Protein AF-A0A8S3SW17-F1 (afdb_monomer_lite)

Secondary structure (DSSP, 8-state):
--EE-PPPSSS----EEEEEEEEE--TT-SSSBSS-EEEESS--BPP---SSPEEEEE-BPPPPTTS---SGGGGGTTPBPEEEEE-------EEEEEEEEEE--TT-SSS-SS-EEEESS--PPPP-SS-----EEEEE---TT---TT-SS--TTEE-EEEEEEETT---EEEEET-SSPPTT-EEEEEEEEEE--TTS--B--EEEETT---SSS-------EEEEEEEE-BTTB-TTTS-TT-BBEEEEEE-

Structure (mmCIF, N/CA/C/O backbone):
data_AF-A0A8S3SW17-F1
#
_entry.id   AF-A0A8S3SW17-F1
#
loop_
_atom_site.group_PDB
_atom_site.id
_atom_site.type_symbol
_atom_site.label_atom_id
_atom_site.label_alt_id
_atom_site.label_comp_id
_atom_site.label_asym_id
_atom_site.label_entity_id
_atom_site.label_seq_id
_atom_site.pdbx_PDB_ins_code
_atom_site.Cartn_x
_atom_site.Cartn_y
_atom_site.Cartn_z
_atom_site.occupancy
_atom_site.B_iso_or_equiv
_atom_site.auth_seq_id
_atom_site.auth_comp_id
_atom_site.auth_asym_id
_atom_site.auth_atom_id
_atom_site.pdbx_PDB_model_num
ATOM 1 N N . MET A 1 1 ? -24.997 8.665 12.002 1.00 34.50 1 MET A N 1
ATOM 2 C CA . MET A 1 1 ? -24.400 7.329 11.783 1.00 34.50 1 MET A CA 1
ATOM 3 C C . MET A 1 1 ? -25.453 6.473 11.087 1.00 34.50 1 MET A C 1
ATOM 5 O O . MET A 1 1 ? -26.457 6.156 11.711 1.00 34.50 1 MET A O 1
ATOM 9 N N . ILE A 1 2 ? -25.304 6.217 9.785 1.00 32.94 2 ILE A N 1
ATOM 10 C CA . ILE A 1 2 ? -26.266 5.424 8.999 1.00 32.94 2 ILE A CA 1
ATOM 11 C C . ILE A 1 2 ? -25.885 3.949 9.176 1.00 32.94 2 ILE A C 1
ATOM 13 O O . ILE A 1 2 ? -24.765 3.568 8.842 1.00 32.94 2 ILE A O 1
ATOM 17 N N . LYS A 1 3 ? -26.778 3.137 9.753 1.00 32.84 3 LYS A N 1
ATOM 18 C CA . LYS A 1 3 ? -26.594 1.683 9.864 1.00 32.84 3 LYS A CA 1
ATOM 19 C C . LYS A 1 3 ? -27.180 1.022 8.620 1.00 32.84 3 LYS A C 1
ATOM 21 O O . LYS A 1 3 ? -28.382 1.132 8.388 1.00 32.84 3 LYS A O 1
ATOM 26 N N . LEU A 1 4 ? -26.347 0.343 7.839 1.00 38.03 4 LEU A N 1
ATOM 27 C CA . LEU A 1 4 ? -26.803 -0.484 6.723 1.00 38.03 4 LEU A CA 1
ATOM 28 C C . LEU A 1 4 ? -27.023 -1.908 7.241 1.00 38.03 4 LEU A C 1
ATOM 30 O O . LEU A 1 4 ? -26.075 -2.580 7.637 1.00 38.03 4 LEU A O 1
ATOM 34 N N . ASN A 1 5 ? -28.276 -2.363 7.257 1.00 36.19 5 ASN A N 1
ATOM 35 C CA . ASN A 1 5 ? -28.606 -3.756 7.553 1.00 36.19 5 ASN A CA 1
ATOM 36 C C . ASN A 1 5 ? -28.554 -4.556 6.249 1.00 36.19 5 ASN A C 1
ATOM 38 O O . ASN A 1 5 ? -29.546 -4.624 5.524 1.00 36.19 5 ASN A O 1
ATOM 42 N N . VAL A 1 6 ? -27.404 -5.153 5.943 1.00 39.62 6 VAL A N 1
ATOM 43 C CA . VAL A 1 6 ? -27.277 -6.080 4.811 1.00 39.62 6 VAL A CA 1
ATOM 44 C C . VAL A 1 6 ? -27.565 -7.492 5.323 1.00 39.62 6 VAL A C 1
ATOM 46 O O . VAL A 1 6 ? -26.895 -7.974 6.234 1.00 39.62 6 VAL A O 1
ATOM 49 N N . SER A 1 7 ? -28.600 -8.134 4.776 1.00 34.62 7 SER A N 1
ATOM 50 C CA . SER A 1 7 ? -29.008 -9.498 5.146 1.00 34.62 7 SER A CA 1
ATOM 51 C C . SER A 1 7 ? -28.547 -10.460 4.054 1.00 34.62 7 SER A C 1
ATOM 53 O O . SER A 1 7 ? -28.961 -10.303 2.908 1.00 34.62 7 SER A O 1
ATOM 55 N N . PHE A 1 8 ? -27.712 -11.445 4.385 1.00 38.72 8 PHE A N 1
ATOM 56 C CA . PHE A 1 8 ? -27.400 -12.566 3.489 1.00 38.72 8 PHE A CA 1
ATOM 57 C C . PHE A 1 8 ? -28.284 -13.781 3.823 1.00 38.72 8 PHE A C 1
ATOM 59 O O . PHE A 1 8 ? -28.948 -13.802 4.856 1.00 38.72 8 PHE A O 1
ATOM 66 N N . TYR A 1 9 ? -28.297 -14.798 2.951 1.00 35.84 9 TYR A N 1
ATOM 67 C CA . TYR A 1 9 ? -29.143 -16.011 3.004 1.00 35.84 9 TYR A CA 1
ATOM 68 C C . TYR A 1 9 ? -28.967 -16.918 4.254 1.00 35.84 9 TYR A C 1
ATOM 70 O O . TYR A 1 9 ? -29.560 -17.993 4.348 1.00 35.84 9 TYR A O 1
ATOM 78 N N . HIS A 1 10 ? -28.209 -16.479 5.257 1.00 39.84 10 HIS A N 1
ATOM 79 C CA . HIS A 1 10 ? -28.194 -17.037 6.605 1.00 39.84 10 HIS A CA 1
ATOM 80 C C . HIS A 1 10 ? -28.429 -15.909 7.611 1.00 39.84 10 HIS A C 1
ATOM 82 O O . HIS A 1 10 ? -27.863 -14.832 7.465 1.00 39.84 10 HIS A O 1
ATOM 88 N N . HIS A 1 11 ? -29.276 -16.167 8.615 1.00 42.12 11 HIS A N 1
ATOM 89 C CA . HIS A 1 11 ? -29.797 -15.241 9.636 1.00 42.12 11 HIS A CA 1
ATOM 90 C C . HIS A 1 11 ? -28.740 -14.602 10.571 1.00 42.12 11 HIS A C 1
ATOM 92 O O . HIS A 1 11 ? -28.983 -14.410 11.762 1.00 42.12 11 HIS A O 1
ATOM 98 N N . GLU A 1 12 ? -27.565 -14.236 10.072 1.00 48.84 12 GLU A N 1
ATOM 99 C CA . GLU A 1 12 ? -26.559 -13.493 10.816 1.00 48.84 12 GLU A CA 1
ATOM 100 C C . GLU A 1 12 ? -26.610 -12.014 10.417 1.00 48.84 12 GLU A C 1
ATOM 102 O O . GLU A 1 12 ? -26.262 -11.633 9.301 1.00 48.84 12 GLU A O 1
ATOM 107 N N . LYS A 1 13 ? -27.063 -11.156 11.341 1.00 50.09 13 LYS A N 1
ATOM 108 C CA . LYS A 1 13 ? -26.991 -9.700 11.168 1.00 50.09 13 LYS A CA 1
ATOM 109 C C . LYS A 1 13 ? -25.528 -9.266 11.244 1.00 50.09 13 LYS A C 1
ATOM 111 O O . LYS A 1 13 ? -24.917 -9.341 12.310 1.00 50.09 13 LYS A O 1
ATOM 116 N N . LEU A 1 14 ? -24.983 -8.792 10.130 1.00 53.94 14 LEU A N 1
ATOM 117 C CA . LEU A 1 14 ? -23.716 -8.073 10.107 1.00 53.94 14 LEU A CA 1
ATOM 118 C C . LEU A 1 14 ? -23.971 -6.611 10.489 1.00 53.94 14 LEU A C 1
ATOM 120 O O . LEU A 1 14 ? -24.800 -5.939 9.877 1.00 53.94 14 LEU A O 1
ATOM 124 N N . GLU A 1 15 ? -23.265 -6.105 11.501 1.00 60.78 15 GLU A N 1
ATOM 125 C CA . GLU A 1 15 ? -23.221 -4.663 11.745 1.00 60.78 15 GLU A CA 1
ATOM 126 C C . GLU A 1 15 ? -22.242 -4.037 10.751 1.00 60.78 15 GLU A C 1
ATOM 128 O O . GLU A 1 15 ? -21.027 -4.193 10.883 1.00 60.78 15 GLU A O 1
ATOM 133 N N . CYS A 1 16 ? -22.782 -3.357 9.743 1.00 62.44 16 CYS A N 1
ATOM 134 C CA . CYS A 1 16 ? -22.005 -2.627 8.752 1.00 62.44 16 CYS A CA 1
ATOM 135 C C . CYS A 1 16 ? -22.051 -1.127 9.055 1.00 62.44 16 CYS A C 1
ATOM 137 O O . CYS A 1 16 ? -23.116 -0.553 9.312 1.00 62.44 16 CYS A O 1
ATOM 139 N N . ILE A 1 17 ? -20.885 -0.488 9.015 1.00 70.12 17 ILE A N 1
ATOM 140 C CA . ILE A 1 17 ? -20.735 0.951 9.234 1.00 70.12 17 ILE A CA 1
ATOM 141 C C . ILE A 1 17 ? -20.094 1.538 7.979 1.00 70.12 17 ILE A C 1
ATOM 143 O O . ILE A 1 17 ? -19.124 0.980 7.468 1.00 70.12 17 ILE A O 1
ATOM 147 N N . ILE A 1 18 ? -20.643 2.645 7.472 1.00 76.94 18 ILE A N 1
ATOM 148 C CA . ILE A 1 18 ? -19.973 3.462 6.453 1.00 76.94 18 ILE A CA 1
ATOM 149 C C . ILE A 1 18 ? -18.821 4.182 7.147 1.00 76.94 18 ILE A C 1
ATOM 151 O O . ILE A 1 18 ? -19.049 4.939 8.093 1.00 76.94 18 ILE A O 1
ATOM 155 N N . LEU A 1 19 ? -17.599 3.917 6.704 1.00 78.44 19 LEU A N 1
ATOM 156 C CA . LEU A 1 19 ? -16.383 4.383 7.375 1.00 78.44 19 LEU A CA 1
ATOM 157 C C . LEU A 1 19 ? -15.665 5.479 6.598 1.00 78.44 19 LEU A C 1
ATOM 159 O O . LEU A 1 19 ? -14.865 6.215 7.174 1.00 78.44 19 LEU A O 1
ATOM 163 N N . GLY A 1 20 ? -15.974 5.611 5.313 1.00 84.94 20 GLY A N 1
ATOM 164 C CA . GLY A 1 20 ? -15.186 6.444 4.432 1.00 84.94 20 GLY A CA 1
ATOM 165 C C . GLY A 1 20 ? -15.744 6.547 3.027 1.00 84.94 20 GLY A C 1
ATOM 166 O O . GLY A 1 20 ? -16.896 6.184 2.762 1.00 84.94 20 GLY A O 1
ATOM 167 N N . GLN A 1 21 ? -14.874 6.998 2.138 1.00 89.62 21 GLN A N 1
ATOM 168 C CA . GLN A 1 21 ? -15.096 7.069 0.705 1.00 89.62 21 GLN A CA 1
ATOM 169 C C . GLN A 1 21 ? -14.150 6.130 -0.039 1.00 89.62 21 GLN A C 1
ATOM 171 O O . GLN A 1 21 ? -13.076 5.780 0.445 1.00 89.62 21 GLN A O 1
ATOM 176 N N . VAL A 1 22 ? -14.541 5.719 -1.233 1.00 90.31 22 VAL A N 1
ATOM 177 C CA . VAL A 1 22 ? -13.697 4.943 -2.125 1.00 90.31 22 VAL A CA 1
ATOM 178 C C . VAL A 1 22 ? -12.611 5.850 -2.694 1.00 90.31 22 VAL A C 1
ATOM 180 O O . VAL A 1 22 ? -12.889 6.950 -3.166 1.00 90.31 22 VAL A O 1
ATOM 183 N N . GLY A 1 23 ? -11.374 5.374 -2.675 1.00 90.94 23 GLY A N 1
ATOM 184 C CA . GLY A 1 23 ? -10.248 6.003 -3.345 1.00 90.94 23 GLY A CA 1
ATOM 185 C C . GLY A 1 23 ? -9.436 5.013 -4.164 1.00 90.94 23 GLY A C 1
ATOM 186 O O . GLY A 1 23 ? -9.666 3.806 -4.117 1.00 90.94 23 GLY A O 1
ATOM 187 N N . GLY A 1 24 ? -8.482 5.525 -4.924 1.00 90.56 24 GLY A N 1
ATOM 188 C CA . GLY A 1 24 ? -7.621 4.722 -5.785 1.00 90.56 24 GLY A CA 1
ATOM 189 C C . GLY A 1 24 ? -6.599 5.582 -6.516 1.00 90.56 24 GLY A C 1
ATOM 190 O O . GLY A 1 24 ? -6.408 6.754 -6.187 1.00 90.56 24 GLY A O 1
ATOM 191 N N . SER A 1 25 ? -5.931 4.995 -7.503 1.00 90.06 25 SER A N 1
ATOM 192 C CA . SER A 1 25 ? -5.021 5.728 -8.386 1.00 90.06 25 SER A CA 1
ATOM 193 C C . SER A 1 25 ? -5.769 6.484 -9.486 1.00 90.06 25 SER A C 1
ATOM 195 O O . SER A 1 25 ? -6.898 6.141 -9.840 1.00 90.06 25 SER A O 1
ATOM 197 N N . ASP A 1 26 ? -5.131 7.524 -10.029 1.00 87.56 26 ASP A N 1
ATOM 198 C CA . ASP A 1 26 ? -5.685 8.301 -11.138 1.00 87.56 26 ASP A CA 1
ATOM 199 C C . ASP A 1 26 ? -5.890 7.426 -12.386 1.00 87.56 26 ASP A C 1
ATOM 201 O O . ASP A 1 26 ? -5.091 6.550 -12.724 1.00 87.56 26 ASP A O 1
ATOM 205 N N . TYR A 1 27 ? -6.987 7.663 -13.101 1.00 80.81 27 TYR A N 1
ATOM 206 C CA . TYR A 1 27 ? -7.365 6.818 -14.230 1.00 80.81 27 TYR A CA 1
ATOM 207 C C . TYR A 1 27 ? -6.430 6.972 -15.440 1.00 80.81 27 TYR A C 1
ATOM 209 O O . TYR A 1 27 ? -6.362 6.041 -16.247 1.00 80.81 27 TYR A O 1
ATOM 217 N N . ASN A 1 28 ? -5.694 8.085 -15.558 1.00 83.94 28 ASN A N 1
ATOM 218 C CA . ASN A 1 28 ? -4.738 8.339 -16.638 1.00 83.94 28 ASN A CA 1
ATOM 219 C C . ASN A 1 28 ? -3.320 7.837 -16.329 1.00 83.94 28 ASN A C 1
ATOM 221 O O . ASN A 1 28 ? -2.481 7.820 -17.233 1.00 83.94 28 ASN A O 1
ATOM 225 N N . THR A 1 29 ? -3.017 7.425 -15.092 1.00 82.44 29 THR A N 1
ATOM 226 C CA . THR A 1 29 ? -1.690 6.888 -14.761 1.00 82.44 29 THR A CA 1
ATOM 227 C C . THR A 1 29 ? -1.579 5.421 -15.156 1.00 82.44 29 THR A C 1
ATOM 229 O O . THR A 1 29 ? -2.511 4.630 -14.972 1.00 82.44 29 THR A O 1
ATOM 232 N N . ARG A 1 30 ? -0.416 5.045 -15.704 1.00 79.56 30 ARG A N 1
ATOM 233 C CA . ARG A 1 30 ? -0.113 3.653 -16.070 1.00 79.56 30 ARG A CA 1
ATOM 234 C C . ARG A 1 30 ? 0.157 2.780 -14.849 1.00 79.56 30 ARG A C 1
ATOM 236 O O . ARG A 1 30 ? -0.168 1.597 -14.899 1.00 79.56 30 ARG A O 1
ATOM 243 N N . GLY A 1 31 ? 0.710 3.369 -13.791 1.00 79.94 31 GLY A N 1
ATOM 244 C CA . GLY A 1 31 ? 1.036 2.695 -12.541 1.00 79.94 31 GLY A CA 1
ATOM 245 C C . GLY A 1 31 ? 0.197 3.186 -11.364 1.00 79.94 31 GLY A C 1
ATOM 246 O O . GLY A 1 31 ? -0.816 3.871 -11.558 1.00 79.94 31 GLY A O 1
ATOM 247 N N . GLY A 1 32 ? 0.614 2.830 -10.151 1.00 82.88 32 GLY A N 1
ATOM 248 C CA . GLY A 1 32 ? -0.202 2.919 -8.940 1.00 82.88 32 GLY A CA 1
ATOM 249 C C . GLY A 1 32 ? -1.006 1.642 -8.672 1.00 82.88 32 GLY A C 1
ATOM 250 O O . GLY A 1 32 ? -0.734 0.592 -9.255 1.00 82.88 32 GLY A O 1
ATOM 251 N N . GLY A 1 33 ? -1.989 1.730 -7.779 1.00 81.25 33 GLY A N 1
ATOM 252 C CA . GLY A 1 33 ? -2.770 0.578 -7.347 1.00 81.25 33 GLY A CA 1
ATOM 253 C C . GLY A 1 33 ? -3.965 0.275 -8.260 1.00 81.25 33 GLY A C 1
ATOM 254 O O . GLY A 1 33 ? -4.678 1.192 -8.671 1.00 81.25 33 GLY A O 1
ATOM 255 N N . VAL A 1 34 ? -4.226 -1.000 -8.566 1.00 82.12 34 VAL A N 1
ATOM 256 C CA . VAL A 1 34 ? -5.393 -1.448 -9.356 1.00 82.12 34 VAL A CA 1
ATOM 257 C C . VAL A 1 34 ? -6.681 -1.526 -8.542 1.00 82.12 34 VAL A C 1
ATOM 259 O O . VAL A 1 34 ? -7.764 -1.408 -9.113 1.00 82.12 34 VAL A O 1
ATOM 262 N N . ASN A 1 35 ? -6.578 -1.732 -7.228 1.00 83.19 35 ASN A N 1
ATOM 263 C CA . ASN A 1 35 ? -7.737 -1.950 -6.367 1.00 83.19 35 ASN A CA 1
ATOM 264 C C . ASN A 1 35 ? -8.278 -0.642 -5.803 1.00 83.19 35 ASN A C 1
ATOM 266 O O . ASN A 1 35 ? -7.531 0.257 -5.440 1.00 83.19 35 ASN A O 1
ATOM 270 N N . TYR A 1 36 ? -9.594 -0.567 -5.644 1.00 85.06 36 TYR A N 1
ATOM 271 C CA . TYR A 1 36 ? -10.214 0.507 -4.884 1.00 85.06 36 TYR A CA 1
ATOM 272 C C . TYR A 1 36 ? -10.007 0.305 -3.378 1.00 85.06 36 TYR A C 1
ATOM 274 O O . TYR A 1 36 ? -10.101 -0.805 -2.854 1.00 85.06 36 TYR A O 1
ATOM 282 N N . LEU A 1 37 ? -9.755 1.403 -2.678 1.00 89.38 37 LEU A N 1
ATOM 283 C CA . LEU A 1 37 ? -9.482 1.469 -1.249 1.00 89.38 37 LEU A CA 1
ATOM 284 C C . LEU A 1 37 ? -10.625 2.151 -0.507 1.00 89.38 37 LEU A C 1
ATOM 286 O O . LEU A 1 37 ? -11.215 3.096 -1.019 1.00 89.38 37 LEU A O 1
ATOM 290 N N . CYS A 1 38 ? -10.896 1.731 0.728 1.00 89.25 38 CYS A N 1
ATOM 291 C CA . CYS A 1 38 ? -11.819 2.445 1.608 1.00 89.25 38 CYS A CA 1
ATOM 292 C C . CYS A 1 38 ? -11.057 3.475 2.454 1.00 89.25 38 CYS A C 1
ATOM 294 O O . CYS A 1 38 ? -10.456 3.122 3.466 1.00 89.25 38 CYS A O 1
ATOM 296 N N . LEU A 1 39 ? -11.061 4.735 2.019 1.00 89.94 39 LEU A N 1
ATOM 297 C CA . LEU A 1 39 ? -10.385 5.861 2.657 1.00 89.94 39 LEU A CA 1
ATOM 298 C C . LEU A 1 39 ? -11.260 6.457 3.779 1.00 89.94 39 LEU A C 1
ATOM 300 O O . LEU A 1 39 ? -12.346 6.961 3.489 1.00 89.94 39 LEU A O 1
ATOM 304 N N . PRO A 1 40 ? -10.823 6.441 5.051 1.00 88.56 40 PRO A N 1
ATOM 305 C CA . PRO A 1 40 ? -11.614 6.839 6.213 1.00 88.56 40 PRO A CA 1
ATOM 306 C C . PRO A 1 40 ? -12.032 8.316 6.193 1.00 88.56 40 PRO A C 1
ATOM 308 O O . PRO A 1 40 ? -11.336 9.175 5.661 1.00 88.56 40 PRO A O 1
ATOM 311 N N . ASN A 1 41 ? -13.149 8.648 6.837 1.00 85.31 41 ASN A N 1
ATOM 312 C CA . ASN A 1 41 ? -13.585 10.046 7.005 1.00 85.31 41 ASN A CA 1
ATOM 313 C C . ASN A 1 41 ? -12.811 10.812 8.093 1.00 85.31 41 ASN A C 1
ATOM 315 O O . ASN A 1 41 ? -13.072 11.986 8.336 1.00 85.31 41 ASN A O 1
ATOM 319 N N . ASP A 1 42 ? -11.901 10.141 8.787 1.00 85.94 42 ASP A N 1
ATOM 320 C CA . ASP A 1 42 ? -11.103 10.664 9.891 1.00 85.94 42 ASP A CA 1
ATOM 321 C C . ASP A 1 42 ? -9.666 10.110 9.842 1.00 85.94 42 ASP A C 1
ATOM 323 O O . ASP A 1 42 ? -9.234 9.394 10.749 1.00 85.94 42 ASP A O 1
ATOM 327 N N . PRO A 1 43 ? -8.929 10.392 8.753 1.00 88.19 43 PRO A N 1
ATOM 328 C CA . PRO A 1 43 ? -7.577 9.912 8.566 1.00 88.19 43 PRO A CA 1
ATOM 329 C C . PRO A 1 43 ? -6.602 10.504 9.584 1.00 88.19 43 PRO A C 1
ATOM 331 O O . PRO A 1 43 ? -6.660 11.678 9.955 1.00 88.19 43 PRO A O 1
ATOM 334 N N . GLU A 1 44 ? -5.630 9.689 9.957 1.00 89.56 44 GLU A N 1
ATOM 335 C CA . GLU A 1 44 ? -4.380 10.112 10.560 1.00 89.56 44 GLU A CA 1
ATOM 336 C C . GLU A 1 44 ? -3.414 10.391 9.400 1.00 89.56 44 GLU A C 1
ATOM 338 O O . GLU A 1 44 ? -2.977 9.471 8.710 1.00 89.56 44 GLU A O 1
ATOM 343 N N . ASN A 1 45 ? -3.131 11.668 9.131 1.00 86.31 45 ASN A N 1
ATOM 344 C CA . ASN A 1 45 ? -2.257 12.064 8.026 1.00 86.31 45 ASN A CA 1
ATOM 345 C C . ASN A 1 45 ? -0.783 11.821 8.387 1.00 86.31 45 ASN A C 1
ATOM 347 O O . ASN A 1 45 ? -0.337 12.184 9.480 1.00 86.31 45 ASN A O 1
ATOM 351 N N . GLY A 1 46 ? -0.023 11.223 7.467 1.00 78.81 46 GLY A N 1
ATOM 352 C CA . GLY A 1 46 ? 1.427 11.117 7.584 1.00 78.81 46 GLY A CA 1
ATOM 353 C C . GLY A 1 46 ? 2.120 12.475 7.446 1.00 78.81 46 GLY A C 1
ATOM 354 O O . GLY A 1 46 ? 1.502 13.490 7.121 1.00 78.81 46 GLY A O 1
ATOM 355 N N . GLN A 1 47 ? 3.428 12.504 7.694 1.00 79.00 47 GLN A N 1
ATOM 356 C CA . GLN A 1 47 ? 4.224 13.697 7.408 1.00 79.00 47 GLN A CA 1
ATOM 357 C C . GLN A 1 47 ? 4.456 13.807 5.900 1.00 79.00 47 GLN A C 1
ATOM 359 O O . GLN A 1 47 ? 4.646 12.801 5.229 1.00 79.00 47 GLN A O 1
ATOM 364 N N . HIS A 1 48 ? 4.443 15.026 5.361 1.00 71.44 48 HIS A N 1
ATOM 365 C CA . HIS A 1 48 ? 4.882 15.255 3.988 1.00 71.44 48 HIS A CA 1
ATOM 366 C C . HIS A 1 48 ? 6.398 15.078 3.916 1.00 71.44 48 HIS A C 1
ATOM 368 O O . HIS A 1 48 ? 7.148 15.865 4.498 1.00 71.44 48 HIS A O 1
ATOM 374 N N . GLN A 1 49 ? 6.848 14.073 3.181 1.00 65.88 49 GLN A N 1
ATOM 375 C CA . GLN A 1 49 ? 8.242 13.963 2.756 1.00 65.88 49 GLN A CA 1
ATOM 376 C C . GLN A 1 49 ? 8.324 14.361 1.265 1.00 65.88 49 GLN A C 1
ATOM 378 O O . GLN A 1 49 ? 7.283 14.558 0.657 1.00 65.88 49 GLN A O 1
ATOM 383 N N . SER A 1 50 ? 9.492 14.582 0.656 1.00 56.56 50 SER A N 1
ATOM 384 C CA . SER A 1 50 ? 9.585 15.088 -0.735 1.00 56.56 50 SER A CA 1
ATOM 385 C C . SER A 1 50 ? 10.309 14.091 -1.639 1.00 56.56 50 SER A C 1
ATOM 387 O O . SER A 1 50 ? 11.518 14.202 -1.821 1.00 56.56 50 SER A O 1
ATOM 389 N N . TYR A 1 51 ? 9.577 13.126 -2.207 1.00 64.75 51 TYR A N 1
ATOM 390 C CA . TYR A 1 51 ? 10.112 12.075 -3.102 1.00 64.75 51 TYR A CA 1
ATOM 391 C C . TYR A 1 51 ? 9.160 11.714 -4.257 1.00 64.75 51 TYR A C 1
ATOM 393 O O . TYR A 1 51 ? 8.088 12.321 -4.375 1.00 64.75 51 TYR A O 1
ATOM 401 N N . ASN A 1 52 ? 9.559 10.725 -5.076 1.00 61.78 52 ASN A N 1
ATOM 402 C CA . ASN A 1 52 ? 8.797 10.109 -6.177 1.00 61.78 52 ASN A CA 1
ATOM 403 C C . ASN A 1 52 ? 7.566 9.326 -5.659 1.00 61.78 52 ASN A C 1
ATOM 405 O O . ASN A 1 52 ? 7.511 8.099 -5.671 1.00 61.78 52 ASN A O 1
ATOM 409 N N . ASN A 1 53 ? 6.612 10.096 -5.134 1.00 69.00 53 ASN A N 1
ATOM 410 C CA . ASN A 1 53 ? 5.312 9.741 -4.572 1.00 69.00 53 ASN A CA 1
ATOM 411 C C . ASN A 1 53 ? 4.308 9.178 -5.591 1.00 69.00 53 ASN A C 1
ATOM 413 O O . ASN A 1 53 ? 3.987 9.872 -6.555 1.00 69.00 53 ASN A O 1
ATOM 417 N N . ILE A 1 54 ? 3.687 8.025 -5.324 1.00 83.88 54 ILE A N 1
ATOM 418 C CA . ILE A 1 54 ? 2.396 7.687 -5.942 1.00 83.88 54 ILE A CA 1
ATOM 419 C C . ILE A 1 54 ? 1.303 8.481 -5.237 1.00 83.88 54 ILE A C 1
ATOM 421 O O . ILE A 1 54 ? 1.342 8.642 -4.021 1.00 83.88 54 ILE A O 1
ATOM 425 N N . GLN A 1 55 ? 0.306 8.951 -5.980 1.00 87.44 55 GLN A N 1
ATOM 426 C CA . GLN A 1 55 ? -0.825 9.678 -5.416 1.00 87.44 55 GLN A CA 1
ATOM 427 C C . GLN A 1 55 ? -2.087 8.809 -5.324 1.00 87.44 55 GLN A C 1
ATOM 429 O O . GLN A 1 55 ? -2.391 8.029 -6.230 1.00 87.44 55 GLN A O 1
ATOM 434 N N . VAL A 1 56 ? -2.826 8.966 -4.225 1.00 89.19 56 VAL A N 1
ATOM 435 C CA . VAL A 1 56 ? -4.178 8.439 -4.023 1.00 89.19 56 VAL A CA 1
ATOM 436 C C . VAL A 1 56 ? -5.201 9.565 -4.119 1.00 89.19 56 VAL A C 1
ATOM 438 O O . VAL A 1 56 ? -5.025 10.649 -3.554 1.00 89.19 56 VAL A O 1
ATOM 441 N N . TYR A 1 57 ? -6.289 9.255 -4.815 1.00 90.88 57 TYR A N 1
ATOM 442 C CA . TYR A 1 57 ? -7.375 10.148 -5.188 1.00 90.88 57 TYR A CA 1
ATOM 443 C C . TYR A 1 57 ? -8.703 9.598 -4.667 1.00 90.88 57 TYR A C 1
ATOM 445 O O . TYR A 1 57 ? -8.868 8.384 -4.537 1.00 90.88 57 TYR A O 1
ATOM 453 N N . GLY A 1 58 ? -9.665 10.478 -4.394 1.00 87.69 58 GLY A N 1
ATOM 454 C CA . GLY A 1 58 ? -11.047 10.075 -4.135 1.00 87.69 58 GLY A CA 1
ATOM 455 C C . GLY A 1 58 ? -11.742 9.640 -5.425 1.00 87.69 58 GLY A C 1
ATOM 456 O O . GLY A 1 58 ? -11.335 10.029 -6.525 1.00 87.69 58 GLY A O 1
ATOM 457 N N . SER A 1 59 ? -12.775 8.814 -5.287 1.00 88.88 59 SER A N 1
ATOM 458 C CA . SER A 1 59 ? -13.621 8.352 -6.388 1.00 88.88 59 SER A CA 1
ATOM 459 C C . SER A 1 59 ? -14.986 9.024 -6.340 1.00 88.88 59 SER A C 1
ATOM 461 O O . SER A 1 59 ? -15.621 9.107 -5.288 1.00 88.88 59 SER A O 1
ATOM 463 N N . GLU A 1 60 ? -15.462 9.434 -7.509 1.00 86.69 60 GLU A N 1
ATOM 464 C CA . GLU A 1 60 ? -16.767 10.059 -7.691 1.00 86.69 60 GLU A CA 1
ATOM 465 C C . GLU A 1 60 ? -17.632 9.259 -8.669 1.00 86.69 60 GLU A C 1
ATOM 467 O O . GLU A 1 60 ? -17.130 8.583 -9.574 1.00 86.69 60 GLU A O 1
ATOM 472 N N . TYR A 1 61 ? -18.951 9.341 -8.514 1.00 80.25 61 TYR A N 1
ATOM 473 C CA . TYR A 1 61 ? -19.867 8.797 -9.512 1.00 80.25 61 TYR A CA 1
ATOM 474 C C . TYR A 1 61 ? -19.823 9.645 -10.786 1.00 80.25 61 TYR A C 1
ATOM 476 O O . TYR A 1 61 ? -20.235 10.806 -10.791 1.00 80.25 61 TYR A O 1
ATOM 484 N N . ARG A 1 62 ? -19.395 9.041 -11.897 1.00 74.88 62 ARG A N 1
ATOM 485 C CA . ARG A 1 62 ? -19.391 9.687 -13.213 1.00 74.88 62 ARG A CA 1
ATOM 486 C C . ARG A 1 62 ? -20.560 9.190 -14.057 1.00 74.88 62 ARG A C 1
ATOM 488 O O . ARG A 1 62 ? -20.650 8.003 -14.360 1.00 74.88 62 ARG A O 1
ATOM 495 N N . LEU A 1 63 ? -21.439 10.102 -14.468 1.00 71.38 63 LEU A N 1
ATOM 496 C CA . LEU A 1 63 ? -22.519 9.811 -15.413 1.00 71.38 63 LEU A CA 1
ATOM 497 C C . LEU A 1 63 ? -22.111 10.241 -16.825 1.00 71.38 63 LEU A C 1
ATOM 499 O O . LEU A 1 63 ? -21.424 11.247 -17.010 1.00 71.38 63 LEU A O 1
ATOM 503 N N . SER A 1 64 ? -22.522 9.463 -17.828 1.00 69.06 64 SER A N 1
ATOM 504 C CA . SER A 1 64 ? -22.300 9.820 -19.230 1.00 69.06 64 SER A CA 1
ATOM 505 C C . SER A 1 64 ? -23.100 11.070 -19.590 1.00 69.06 64 SER A C 1
ATOM 507 O O . SER A 1 64 ? -24.304 11.125 -19.347 1.00 69.06 64 SER A O 1
ATOM 509 N N . SER A 1 65 ? -22.459 12.038 -20.250 1.00 63.41 65 SER A N 1
ATOM 510 C CA . SER A 1 65 ? -23.126 13.228 -20.797 1.00 63.41 65 SER A CA 1
ATOM 511 C C . SER A 1 65 ? -24.158 12.896 -21.884 1.00 63.41 65 SER A C 1
ATOM 513 O O . SER A 1 65 ? -24.985 13.739 -22.226 1.00 63.41 65 SER A O 1
ATOM 515 N N . SER A 1 66 ? -24.124 11.674 -22.427 1.00 63.97 66 SER A N 1
ATOM 516 C CA . SER A 1 66 ? -25.033 11.186 -23.472 1.00 63.97 66 SER A CA 1
ATOM 517 C C . SER A 1 66 ? -26.371 10.670 -22.933 1.00 63.97 66 SER A C 1
ATOM 519 O O . SER A 1 66 ? -27.292 10.445 -23.715 1.00 63.97 66 SER A O 1
ATOM 521 N N . VAL A 1 67 ? -26.496 10.466 -21.618 1.00 63.28 67 VAL A N 1
ATOM 522 C CA . VAL A 1 67 ? -27.717 9.971 -20.970 1.00 63.28 67 VAL A CA 1
ATOM 523 C C . VAL A 1 67 ? -28.182 11.040 -19.995 1.00 63.28 67 VAL A C 1
ATOM 525 O O . VAL A 1 67 ? -27.488 11.309 -19.024 1.00 63.28 67 VAL A O 1
ATOM 528 N N . LYS A 1 68 ? -29.354 11.647 -20.229 1.00 60.59 68 LYS A N 1
ATOM 529 C CA . LYS A 1 68 ? -30.005 12.484 -19.211 1.00 60.59 68 LYS A CA 1
ATOM 530 C C . LYS A 1 68 ? -30.501 11.555 -18.097 1.00 60.59 68 LYS A C 1
ATOM 532 O O . LYS A 1 68 ? -31.461 10.822 -18.341 1.00 60.59 68 LYS A O 1
ATOM 537 N N . PRO A 1 69 ? -29.859 11.514 -16.919 1.00 59.09 69 PRO A N 1
ATOM 538 C CA . PRO A 1 69 ? -30.314 10.656 -15.834 1.00 59.09 69 PRO A CA 1
ATOM 539 C C . PRO A 1 69 ? -31.646 11.219 -15.321 1.00 59.09 69 PRO A C 1
ATOM 541 O O . PRO A 1 69 ? -31.742 12.418 -15.100 1.00 59.09 69 PRO A O 1
ATOM 544 N N . SER A 1 70 ? -32.681 10.393 -15.152 1.00 63.31 70 SER A N 1
ATOM 545 C CA . SER A 1 70 ? -34.006 10.852 -14.701 1.00 63.31 70 SER A CA 1
ATOM 546 C C . SER A 1 70 ? -34.384 10.268 -13.338 1.00 63.31 70 SER A C 1
ATOM 548 O O . SER A 1 70 ? -34.784 9.113 -13.265 1.00 63.31 70 SER A O 1
ATOM 550 N N . GLY A 1 71 ? -34.326 11.039 -12.255 1.00 65.88 71 GLY A N 1
ATOM 551 C CA . GLY A 1 71 ? -34.681 10.563 -10.909 1.00 65.88 71 GLY A CA 1
ATOM 552 C C . GLY A 1 71 ? -33.500 10.622 -9.944 1.00 65.88 71 GLY A C 1
ATOM 553 O O . GLY A 1 71 ? -32.646 11.492 -10.069 1.00 65.88 71 GLY A O 1
ATOM 554 N N . TRP A 1 72 ? -33.431 9.715 -8.961 1.00 58.06 72 TRP A N 1
ATOM 555 C CA . TRP A 1 72 ? -32.450 9.827 -7.867 1.00 58.06 72 TRP A CA 1
ATOM 556 C C . TRP A 1 72 ? -30.977 9.783 -8.322 1.00 58.06 72 TRP A C 1
ATOM 558 O O . TRP A 1 72 ? -30.106 10.292 -7.623 1.00 58.06 72 TRP A O 1
ATOM 568 N N . TYR A 1 73 ? -30.699 9.230 -9.505 1.00 59.53 73 TYR A N 1
ATOM 569 C CA . TYR A 1 73 ? -29.357 9.151 -10.094 1.00 59.53 73 TYR A CA 1
ATOM 570 C C . TYR A 1 73 ? -28.800 10.520 -10.508 1.00 59.53 73 TYR A C 1
ATOM 572 O O . TYR A 1 73 ? -27.587 10.699 -10.486 1.00 59.53 73 TYR A O 1
ATOM 580 N N . GLU A 1 74 ? -29.656 11.494 -10.839 1.00 59.97 74 GLU A N 1
ATOM 581 C CA . GLU A 1 74 ? -29.229 12.860 -11.185 1.00 59.97 74 GLU A CA 1
ATOM 582 C C . GLU A 1 74 ? -28.520 13.544 -10.005 1.00 59.97 74 GLU A C 1
ATOM 584 O O . GLU A 1 74 ? -27.541 14.260 -10.195 1.00 59.97 74 GLU A O 1
ATOM 589 N N . TYR A 1 75 ? -28.939 13.232 -8.773 1.00 62.09 75 TYR A N 1
ATOM 590 C CA . TYR A 1 75 ? -28.335 13.767 -7.552 1.00 62.09 75 TYR A CA 1
ATOM 591 C C . TYR A 1 75 ? -27.015 13.097 -7.171 1.00 62.09 75 TYR A C 1
ATOM 593 O O . TYR A 1 75 ? -26.305 13.638 -6.334 1.00 62.09 75 TYR A O 1
ATOM 601 N N . MET A 1 76 ? -26.687 11.936 -7.750 1.00 65.12 76 MET A N 1
ATOM 602 C CA . MET A 1 76 ? -25.475 11.188 -7.403 1.00 65.12 76 MET A CA 1
ATOM 603 C C . MET A 1 76 ? -24.257 11.572 -8.236 1.00 65.12 76 MET A C 1
ATOM 605 O O . MET A 1 76 ? -23.143 11.245 -7.842 1.00 65.12 76 MET A O 1
ATOM 609 N N . ALA A 1 77 ? -24.437 12.267 -9.361 1.00 74.38 77 ALA A N 1
ATOM 610 C CA . ALA A 1 77 ? -23.326 12.712 -10.196 1.00 74.38 77 ALA A CA 1
ATOM 611 C C . ALA A 1 77 ? -22.328 13.559 -9.392 1.00 74.38 77 ALA A C 1
ATOM 613 O O . ALA A 1 77 ? -22.717 14.504 -8.706 1.00 74.38 77 ALA A O 1
ATOM 614 N N . ASN A 1 78 ? -21.039 13.237 -9.510 1.00 73.50 78 ASN A N 1
ATOM 615 C CA . ASN A 1 78 ? -19.935 13.890 -8.799 1.00 73.50 78 ASN A CA 1
ATOM 616 C C . ASN A 1 78 ? -20.008 13.767 -7.262 1.00 73.50 78 ASN A C 1
ATOM 618 O O . ASN A 1 78 ? -19.303 14.479 -6.549 1.00 73.50 78 ASN A O 1
ATOM 622 N N . MET A 1 79 ? -20.860 12.883 -6.725 1.00 80.31 79 MET A N 1
ATOM 623 C CA . MET A 1 79 ? -20.817 12.537 -5.304 1.00 80.31 79 MET A CA 1
ATOM 624 C C . MET A 1 79 ? -19.698 11.531 -5.027 1.00 80.31 79 MET A C 1
ATOM 626 O O . MET A 1 79 ? -19.423 10.651 -5.845 1.00 80.31 79 MET A O 1
ATOM 630 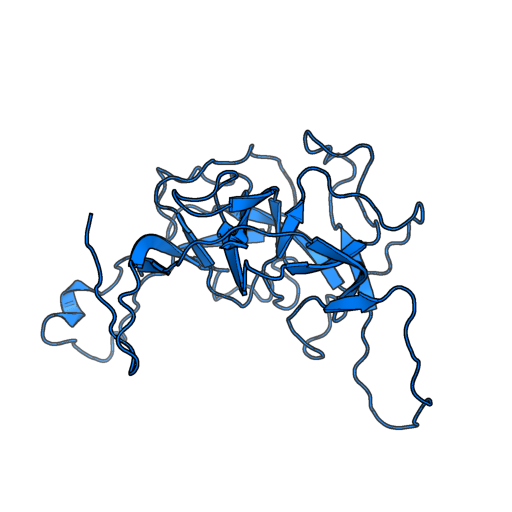N N . GLU A 1 80 ? -19.109 11.630 -3.836 1.00 82.31 80 GLU A N 1
ATOM 631 C CA . GLU A 1 80 ? -18.164 10.648 -3.301 1.00 82.31 80 GLU A CA 1
ATOM 632 C C . GLU A 1 80 ? -18.831 9.268 -3.191 1.00 82.31 80 GLU A C 1
ATOM 634 O O . GLU A 1 80 ? -19.967 9.137 -2.720 1.00 82.31 80 GLU A O 1
ATOM 639 N N . VAL A 1 81 ? -18.118 8.221 -3.601 1.00 86.50 81 VAL A N 1
ATOM 640 C CA . VAL A 1 81 ? -18.598 6.839 -3.478 1.00 86.50 81 VAL A CA 1
ATOM 641 C C . VAL A 1 81 ? -18.327 6.352 -2.046 1.00 86.50 81 VAL A C 1
ATOM 643 O O . VAL A 1 81 ? -17.162 6.259 -1.673 1.00 86.50 81 VAL A O 1
ATOM 646 N N . PRO A 1 82 ? -19.330 6.028 -1.207 1.00 84.25 82 PRO A N 1
ATOM 647 C CA . PRO A 1 82 ? -19.088 5.589 0.166 1.00 84.25 82 PRO A CA 1
ATOM 648 C C . PRO A 1 82 ? -18.576 4.143 0.229 1.00 84.25 82 PRO A C 1
ATOM 650 O O . PRO A 1 82 ? -18.940 3.302 -0.591 1.00 84.25 82 PRO A O 1
ATOM 653 N N . CYS A 1 83 ? -17.800 3.824 1.264 1.00 84.56 83 CYS A N 1
ATOM 654 C CA . CYS A 1 83 ? -17.343 2.464 1.556 1.00 84.56 83 CYS A CA 1
ATOM 655 C C . CYS A 1 83 ? -17.685 2.040 2.994 1.00 84.56 83 CYS A C 1
ATOM 657 O O . CYS A 1 83 ? -17.737 2.858 3.920 1.00 84.56 83 CYS A O 1
ATOM 659 N N . SER A 1 84 ? -17.937 0.742 3.192 1.00 78.75 84 SER A N 1
ATOM 660 C CA . SER A 1 84 ? -18.356 0.172 4.478 1.00 78.75 84 SER A CA 1
ATOM 661 C C . SER A 1 84 ? -17.594 -1.095 4.836 1.00 78.75 84 SER A C 1
ATOM 663 O O . SER A 1 84 ? -17.242 -1.876 3.957 1.00 78.75 84 SER A O 1
ATOM 665 N N . VAL A 1 85 ? -17.435 -1.341 6.135 1.00 70.62 85 VAL A N 1
ATOM 666 C CA . VAL A 1 85 ? -16.852 -2.576 6.677 1.00 70.62 85 VAL A CA 1
ATOM 667 C C . VAL A 1 85 ? -17.843 -3.213 7.644 1.00 70.62 85 VAL A C 1
ATOM 669 O O . VAL A 1 85 ? -18.527 -2.515 8.398 1.00 70.62 85 VAL A O 1
ATOM 672 N N . CYS A 1 86 ? -17.888 -4.543 7.641 1.00 68.56 86 CYS A N 1
ATOM 673 C CA . CYS A 1 86 ? -18.754 -5.355 8.491 1.00 68.56 86 CYS A CA 1
ATOM 674 C C . CYS A 1 86 ? -17.906 -6.349 9.298 1.00 68.56 86 CYS A C 1
ATOM 676 O O . CYS A 1 86 ? -16.909 -6.847 8.775 1.00 68.56 86 CYS A O 1
ATOM 678 N N . SER A 1 87 ? -18.242 -6.644 10.565 1.00 56.28 87 SER A N 1
ATOM 679 C CA . SER A 1 87 ? -17.379 -7.534 11.366 1.00 56.28 87 SER A CA 1
ATOM 680 C C . SER A 1 87 ? -18.055 -8.251 12.556 1.00 56.28 87 SER A C 1
ATOM 682 O O . SER A 1 87 ? -18.958 -7.706 13.189 1.00 56.28 87 SER A O 1
ATOM 684 N N . LYS A 1 88 ? -17.562 -9.440 12.962 1.00 51.16 88 LYS A N 1
ATOM 685 C CA . LYS A 1 88 ? -18.025 -10.280 14.108 1.00 51.16 88 LYS A CA 1
ATOM 686 C C . LYS A 1 88 ? -16.852 -10.759 14.994 1.00 51.16 88 LYS A C 1
ATOM 688 O O . LYS A 1 88 ? -15.784 -10.966 14.457 1.00 51.16 88 LYS A O 1
ATOM 693 N N . THR A 1 89 ? -17.010 -10.870 16.323 1.00 51.03 89 THR A N 1
ATOM 694 C CA . THR A 1 89 ? -15.887 -10.919 17.307 1.00 51.03 89 THR A CA 1
ATOM 695 C C . THR A 1 89 ? -15.553 -12.322 17.838 1.00 51.03 89 THR A C 1
ATOM 697 O O . THR A 1 89 ? -16.483 -12.987 18.294 1.00 51.03 89 THR A O 1
ATOM 700 N N . ARG A 1 90 ? -14.261 -12.711 17.927 1.00 50.75 90 ARG A N 1
ATOM 701 C CA . ARG A 1 90 ? -13.672 -13.697 18.886 1.00 50.75 90 ARG A CA 1
ATOM 702 C C . ARG A 1 90 ? -12.119 -13.583 18.944 1.00 50.75 90 ARG A C 1
ATOM 704 O O . ARG A 1 90 ? -11.514 -12.917 18.119 1.00 50.75 90 ARG A O 1
ATOM 711 N N . ARG A 1 91 ? -11.453 -14.148 19.971 1.00 55.06 91 ARG A N 1
ATOM 712 C CA . ARG A 1 91 ? -9.979 -14.063 20.209 1.00 55.06 91 ARG A CA 1
ATOM 713 C C . ARG A 1 91 ? -9.277 -15.419 19.986 1.00 55.06 91 ARG A C 1
ATOM 715 O O . ARG A 1 91 ? -9.863 -16.429 20.364 1.00 55.06 91 ARG A O 1
ATOM 722 N N . SER A 1 92 ? -8.025 -15.445 19.487 1.00 48.88 92 SER A N 1
ATOM 723 C CA . SER A 1 92 ? -7.117 -16.624 19.526 1.00 48.88 92 SER A CA 1
ATOM 724 C C . SER A 1 92 ? -5.645 -16.339 19.162 1.00 48.88 92 SER A C 1
ATOM 726 O O . SER A 1 92 ? -5.261 -15.183 19.021 1.00 48.88 92 SER A O 1
ATOM 728 N N . THR A 1 93 ? -4.871 -17.425 19.037 1.00 49.91 93 THR A N 1
ATOM 729 C CA . THR A 1 93 ? -3.432 -17.630 18.769 1.00 49.91 93 THR A CA 1
ATOM 730 C C . THR A 1 93 ? -3.040 -17.708 17.284 1.00 49.91 93 THR A C 1
ATOM 732 O O . THR A 1 93 ? -3.842 -18.202 16.485 1.00 49.91 93 THR A O 1
ATOM 735 N N . VAL A 1 94 ? -1.785 -17.318 16.990 1.00 62.97 94 VAL A N 1
ATOM 736 C CA . VAL A 1 94 ? -1.175 -17.117 15.654 1.00 62.97 94 VAL A CA 1
ATOM 737 C C . VAL A 1 94 ? -0.194 -18.247 15.294 1.00 62.97 94 VAL A C 1
ATOM 739 O O . VAL A 1 94 ? 0.635 -18.624 16.121 1.00 62.97 94 VAL A O 1
ATOM 742 N N . LEU A 1 95 ? -0.253 -18.745 14.055 1.00 70.81 95 LEU A N 1
ATOM 743 C CA . LEU A 1 95 ? 0.832 -19.465 13.366 1.00 70.81 95 LEU A CA 1
ATOM 744 C C . LEU A 1 95 ? 1.409 -18.539 12.282 1.00 70.81 95 LEU A C 1
ATOM 746 O O . LEU A 1 95 ? 0.634 -17.871 11.604 1.00 70.81 95 LEU A O 1
ATOM 750 N N . MET A 1 96 ? 2.732 -18.515 12.104 1.00 77.94 96 MET A N 1
ATOM 751 C CA . MET A 1 96 ? 3.429 -17.660 11.134 1.00 77.94 96 MET A CA 1
ATOM 752 C C . MET A 1 96 ? 4.344 -18.511 10.247 1.00 77.94 96 MET A C 1
ATOM 754 O O . MET A 1 96 ? 5.121 -19.312 10.764 1.00 77.94 96 MET A O 1
ATOM 758 N N . ILE A 1 97 ? 4.251 -18.322 8.930 1.00 83.12 97 ILE A N 1
ATOM 759 C CA . ILE A 1 97 ? 5.150 -18.905 7.929 1.00 83.12 97 ILE A CA 1
ATOM 760 C C . ILE A 1 97 ? 5.896 -17.745 7.256 1.00 83.12 97 ILE A C 1
ATOM 762 O O . ILE A 1 97 ? 5.245 -16.956 6.566 1.00 83.12 97 ILE A O 1
ATOM 766 N N . PRO A 1 98 ? 7.213 -17.591 7.472 1.00 83.69 98 PRO A N 1
ATOM 767 C CA . PRO A 1 98 ? 7.992 -16.518 6.866 1.00 83.69 98 PRO A CA 1
ATOM 768 C C . PRO A 1 98 ? 8.263 -16.782 5.381 1.00 83.69 98 PRO A C 1
ATOM 770 O O . PRO A 1 98 ? 8.312 -17.929 4.928 1.00 83.69 98 PRO A O 1
ATOM 773 N N . GLY A 1 99 ? 8.481 -15.706 4.639 1.00 87.88 99 GLY A N 1
ATOM 774 C CA . GLY A 1 99 ? 8.711 -15.745 3.207 1.00 87.88 99 GLY A CA 1
ATOM 775 C C . GLY A 1 99 ? 9.346 -14.469 2.669 1.00 87.88 99 GLY A C 1
ATOM 776 O O . GLY A 1 99 ? 9.636 -13.525 3.410 1.00 87.88 99 GLY A O 1
ATOM 777 N N . GLN A 1 100 ? 9.494 -14.441 1.353 1.00 90.81 100 GLN A N 1
ATOM 778 C CA . GLN A 1 100 ? 9.914 -13.278 0.582 1.00 90.81 100 GLN A CA 1
ATOM 779 C C . GLN A 1 100 ? 8.779 -12.793 -0.304 1.00 90.81 100 GLN A C 1
ATOM 781 O O . GLN A 1 100 ? 8.008 -13.596 -0.844 1.00 90.81 100 GLN A O 1
ATOM 786 N N . VAL A 1 101 ? 8.670 -11.482 -0.479 1.00 92.88 101 VAL A N 1
ATOM 787 C CA . VAL A 1 101 ? 7.694 -10.946 -1.415 1.00 92.88 101 VAL A CA 1
ATOM 788 C C . VAL A 1 101 ? 8.204 -11.127 -2.838 1.00 92.88 101 VAL A C 1
ATOM 790 O O . VAL A 1 101 ? 9.306 -10.701 -3.186 1.00 92.88 101 VAL A O 1
ATOM 793 N N . GLY A 1 102 ? 7.360 -11.730 -3.669 1.00 92.75 102 GLY A N 1
ATOM 794 C CA . GLY A 1 102 ? 7.560 -11.831 -5.103 1.00 92.75 102 GLY A CA 1
ATOM 795 C C . GLY A 1 102 ? 6.437 -11.175 -5.895 1.00 92.75 102 GLY A C 1
ATOM 796 O O . GLY A 1 102 ? 5.341 -10.920 -5.392 1.00 92.75 102 GLY A O 1
ATOM 797 N N . GLY A 1 103 ? 6.693 -10.919 -7.168 1.00 93.00 103 GLY A N 1
ATOM 798 C CA . GLY A 1 103 ? 5.705 -10.363 -8.080 1.00 93.00 103 GLY A CA 1
ATOM 799 C C . GLY A 1 103 ? 6.221 -10.298 -9.506 1.00 93.00 103 GLY A C 1
ATOM 800 O O . GLY A 1 103 ? 7.197 -10.947 -9.868 1.00 93.00 103 GLY A O 1
ATOM 801 N N . THR A 1 104 ? 5.551 -9.517 -10.342 1.00 91.50 104 THR A N 1
ATOM 802 C CA . THR A 1 104 ? 6.008 -9.296 -11.718 1.00 91.50 104 THR A CA 1
ATOM 803 C C . THR A 1 104 ? 6.976 -8.108 -11.753 1.00 91.50 104 THR A C 1
ATOM 805 O O . THR A 1 104 ? 6.741 -7.121 -11.055 1.00 91.50 104 THR A O 1
ATOM 808 N N . GLN A 1 105 ? 7.997 -8.168 -12.616 1.00 90.69 105 GLN A N 1
ATOM 809 C CA . GLN A 1 105 ? 8.909 -7.057 -12.905 1.00 90.69 105 GLN A CA 1
ATOM 810 C C . GLN A 1 105 ? 8.163 -5.735 -13.175 1.00 90.69 105 GLN A C 1
ATOM 812 O O . GLN A 1 105 ? 7.144 -5.720 -13.877 1.00 90.69 105 GLN A O 1
ATOM 817 N N . TYR A 1 106 ? 8.670 -4.617 -12.653 1.00 88.25 106 TYR A N 1
ATOM 818 C CA . TYR A 1 106 ? 8.018 -3.298 -12.689 1.00 88.25 106 TYR A CA 1
ATOM 819 C C . TYR A 1 106 ? 7.589 -2.834 -14.097 1.00 88.25 106 TYR A C 1
ATOM 821 O O . TYR A 1 106 ? 6.551 -2.194 -14.276 1.00 88.25 106 TYR A O 1
ATOM 829 N N . ASN A 1 107 ? 8.358 -3.188 -15.131 1.00 89.75 107 ASN A N 1
ATOM 830 C CA . ASN A 1 107 ? 8.131 -2.778 -16.518 1.00 89.75 107 ASN A CA 1
ATOM 831 C C . ASN A 1 107 ? 7.394 -3.834 -17.367 1.00 89.75 107 ASN A C 1
ATOM 833 O O . ASN A 1 107 ? 7.260 -3.662 -18.583 1.00 89.75 107 ASN A O 1
ATOM 837 N N . TYR A 1 108 ? 6.889 -4.911 -16.761 1.00 88.75 108 TYR A N 1
ATOM 838 C CA . TYR A 1 108 ? 6.135 -5.951 -17.464 1.00 88.75 108 TYR A CA 1
ATOM 839 C C . TYR A 1 108 ? 4.628 -5.714 -17.368 1.00 88.75 108 TYR A C 1
ATOM 841 O O . TYR A 1 108 ? 4.067 -5.479 -16.299 1.00 88.75 108 TYR A O 1
ATOM 849 N N . ARG A 1 109 ? 3.959 -5.841 -18.520 1.00 86.62 109 ARG A N 1
ATOM 850 C CA . ARG A 1 109 ? 2.510 -5.620 -18.689 1.00 86.62 109 ARG A CA 1
ATOM 851 C C . ARG A 1 109 ? 1.628 -6.767 -18.181 1.00 86.62 109 ARG A C 1
ATOM 853 O O . ARG A 1 109 ? 0.434 -6.554 -18.004 1.00 86.62 109 ARG A O 1
ATOM 860 N N . GLY A 1 110 ? 2.186 -7.973 -18.045 1.00 83.12 110 GLY A N 1
ATOM 861 C CA . GLY A 1 110 ? 1.470 -9.218 -17.725 1.00 83.12 110 GLY A CA 1
ATOM 862 C C . GLY A 1 110 ? 1.889 -9.832 -16.381 1.00 83.12 110 GLY A C 1
ATOM 863 O O . GLY A 1 110 ? 2.300 -9.109 -15.482 1.00 83.12 110 GLY A O 1
ATOM 864 N N . GLY A 1 111 ? 1.784 -11.160 -16.240 1.00 81.19 111 GLY A N 1
ATOM 865 C CA . GLY A 1 111 ? 2.285 -11.927 -15.082 1.00 81.19 111 GLY A CA 1
ATOM 866 C C . GLY A 1 111 ? 1.332 -12.008 -13.884 1.00 81.19 111 GLY A C 1
ATOM 867 O O . GLY A 1 111 ? 0.961 -13.105 -13.474 1.00 81.19 111 GLY A O 1
ATOM 868 N N . GLY A 1 112 ? 0.884 -10.865 -13.366 1.00 86.81 112 GLY A N 1
ATOM 869 C CA . GLY A 1 112 ? -0.017 -10.767 -12.210 1.00 86.81 112 GLY A CA 1
ATOM 870 C C . GLY A 1 112 ? 0.120 -9.418 -11.503 1.00 86.81 112 GLY A C 1
ATOM 871 O O . GLY A 1 112 ? 1.205 -8.843 -11.471 1.00 86.81 112 GLY A O 1
ATOM 872 N N . VAL A 1 113 ? -0.975 -8.876 -10.968 1.00 88.62 113 VAL A N 1
ATOM 873 C CA . VAL A 1 113 ? -0.996 -7.537 -10.333 1.00 88.62 113 VAL A CA 1
ATOM 874 C C . VAL A 1 113 ? -0.699 -7.577 -8.834 1.00 88.62 113 VAL A C 1
ATOM 876 O O . VAL A 1 113 ? -0.257 -6.583 -8.263 1.00 88.62 113 VAL A O 1
ATOM 879 N N . ASN A 1 114 ? -0.924 -8.730 -8.216 1.00 90.88 114 ASN A N 1
ATOM 880 C CA . ASN A 1 114 ? -0.783 -8.966 -6.791 1.00 90.88 114 ASN A CA 1
ATOM 881 C C . ASN A 1 114 ? 0.672 -9.238 -6.393 1.00 90.88 114 ASN A C 1
ATOM 883 O O . ASN A 1 114 ? 1.428 -9.875 -7.128 1.00 90.88 114 ASN A O 1
ATOM 887 N N . TYR A 1 115 ? 1.022 -8.819 -5.180 1.00 92.50 115 TYR A N 1
ATOM 888 C CA . TYR A 1 115 ? 2.231 -9.274 -4.503 1.00 92.50 115 TYR A CA 1
ATOM 889 C C . TYR A 1 115 ? 1.987 -10.665 -3.905 1.00 92.50 115 TYR A C 1
ATOM 891 O O . TYR A 1 115 ? 0.914 -10.950 -3.365 1.00 92.50 115 TYR A O 1
ATOM 899 N N . LEU A 1 116 ? 2.970 -11.548 -4.024 1.00 93.62 116 LEU A N 1
ATOM 900 C CA . LEU A 1 116 ? 2.940 -12.916 -3.519 1.00 93.62 116 LEU A CA 1
ATOM 901 C C . LEU A 1 116 ? 3.855 -13.024 -2.308 1.00 93.62 116 LEU A C 1
ATOM 903 O O . LEU A 1 116 ? 4.963 -12.506 -2.347 1.00 93.62 116 LEU A O 1
ATOM 907 N N . CYS A 1 117 ? 3.429 -13.747 -1.274 1.00 92.56 117 CYS A N 1
ATOM 908 C CA . CYS A 1 117 ? 4.345 -14.174 -0.224 1.00 92.56 117 CYS A CA 1
ATOM 909 C C . CYS A 1 117 ? 4.854 -15.581 -0.543 1.00 92.56 117 CYS A C 1
ATOM 911 O O . CYS A 1 117 ? 4.112 -16.555 -0.400 1.00 92.56 117 CYS A O 1
ATOM 913 N N . LEU A 1 118 ? 6.085 -15.672 -1.040 1.00 92.19 118 LEU A N 1
ATOM 914 C CA . LEU A 1 118 ? 6.729 -16.925 -1.418 1.00 92.19 118 LEU A CA 1
ATOM 915 C C . LEU A 1 118 ? 7.424 -17.523 -0.187 1.00 92.19 118 LEU A C 1
ATOM 917 O O . LEU A 1 118 ? 8.174 -16.801 0.470 1.00 92.19 118 LEU A O 1
ATOM 921 N N . PRO A 1 119 ? 7.207 -18.806 0.149 1.00 89.62 119 PRO A N 1
ATOM 922 C CA . PRO A 1 119 ? 7.851 -19.424 1.305 1.00 89.62 119 PRO A CA 1
ATOM 923 C C . PRO A 1 119 ? 9.376 -19.457 1.138 1.00 89.62 119 PRO A C 1
ATOM 925 O O . PRO A 1 119 ? 9.889 -19.556 0.021 1.00 89.62 119 PRO A O 1
ATOM 928 N N . ASN A 1 120 ? 10.102 -19.407 2.255 1.00 86.12 120 ASN A N 1
ATOM 929 C CA . ASN A 1 120 ? 11.568 -19.496 2.250 1.00 86.12 120 ASN A CA 1
ATOM 930 C C . ASN A 1 120 ? 12.092 -20.905 1.904 1.00 86.12 120 ASN A C 1
ATOM 932 O O . ASN A 1 120 ? 13.268 -21.063 1.584 1.00 86.12 120 ASN A O 1
ATOM 936 N N . ASP A 1 121 ? 11.227 -21.916 1.948 1.00 88.94 121 ASP A N 1
ATOM 937 C CA . ASP A 1 121 ? 11.478 -23.320 1.630 1.00 88.94 121 ASP A CA 1
ATOM 938 C C . ASP A 1 121 ? 10.608 -23.805 0.447 1.00 88.94 121 ASP A C 1
ATOM 940 O O . ASP A 1 121 ? 9.741 -24.662 0.613 1.00 88.94 121 ASP A O 1
ATOM 944 N N . PRO A 1 122 ? 10.798 -23.264 -0.773 1.00 91.62 122 PRO A N 1
ATOM 945 C CA . PRO A 1 122 ? 9.946 -23.601 -1.907 1.00 91.62 122 PRO A CA 1
ATOM 946 C C . PRO A 1 122 ? 10.171 -25.036 -2.402 1.00 91.62 122 PRO A C 1
ATOM 948 O O . PRO A 1 122 ? 11.303 -25.491 -2.587 1.00 91.62 122 PRO A O 1
ATOM 951 N N . GLU A 1 123 ? 9.078 -25.721 -2.734 1.00 94.06 123 GLU A N 1
ATOM 952 C CA . GLU A 1 123 ? 9.116 -26.931 -3.554 1.00 94.06 123 GLU A CA 1
ATOM 953 C C . GLU A 1 123 ? 9.168 -26.541 -5.039 1.00 94.06 123 GLU A C 1
ATOM 955 O O . GLU A 1 123 ? 8.229 -25.955 -5.580 1.00 94.06 123 GLU A O 1
ATOM 960 N N . ASN A 1 124 ? 10.276 -26.853 -5.716 1.00 89.06 124 ASN A N 1
ATOM 961 C CA . ASN A 1 124 ? 10.483 -26.459 -7.109 1.00 89.06 124 ASN A CA 1
ATOM 962 C C . ASN A 1 124 ? 9.910 -27.485 -8.097 1.00 89.06 124 ASN A C 1
ATOM 964 O O . ASN A 1 124 ? 10.194 -28.682 -8.015 1.00 89.06 124 ASN A O 1
ATOM 968 N N . GLY A 1 125 ? 9.157 -26.996 -9.086 1.00 86.00 125 GLY A N 1
ATOM 969 C CA . GLY A 1 125 ? 8.758 -27.782 -10.253 1.00 86.00 125 GLY A CA 1
ATOM 970 C C . GLY A 1 125 ? 9.923 -28.044 -11.217 1.00 86.00 125 GLY A C 1
ATOM 971 O O . GLY A 1 125 ? 10.995 -27.449 -11.115 1.00 86.00 125 GLY A O 1
ATOM 972 N N . GLN A 1 126 ? 9.712 -28.932 -12.192 1.00 87.12 126 GLN A N 1
ATOM 973 C CA . GLN A 1 126 ? 10.691 -29.160 -13.258 1.00 87.12 126 GLN A CA 1
ATOM 974 C C . GLN A 1 126 ? 10.650 -28.030 -14.289 1.00 87.12 126 GLN A C 1
ATOM 976 O O . GLN A 1 126 ? 9.574 -27.583 -14.684 1.00 87.12 126 GLN A O 1
ATOM 981 N N . HIS A 1 127 ? 11.822 -27.610 -14.766 1.00 83.81 127 HIS A N 1
ATOM 982 C CA . HIS A 1 127 ? 11.925 -26.669 -15.876 1.00 83.81 127 HIS A CA 1
ATOM 983 C C . HIS A 1 127 ? 11.296 -27.263 -17.144 1.00 83.81 127 HIS A C 1
ATOM 985 O O . HIS A 1 127 ? 11.653 -28.366 -17.564 1.00 83.81 127 HIS A O 1
ATOM 991 N N . GLN A 1 128 ? 10.397 -26.508 -17.774 1.00 82.75 128 GLN A N 1
ATOM 992 C CA . GLN A 1 128 ? 9.740 -26.880 -19.024 1.00 82.75 128 GLN A CA 1
ATOM 993 C C . GLN A 1 128 ? 10.061 -25.861 -20.124 1.00 82.75 128 GLN A C 1
ATOM 995 O O . GLN A 1 128 ? 10.102 -24.660 -19.871 1.00 82.75 128 GLN A O 1
ATOM 1000 N N . SER A 1 129 ? 10.270 -26.337 -21.354 1.00 79.62 129 SER A N 1
ATOM 1001 C CA . SER A 1 129 ? 10.670 -25.510 -22.506 1.00 79.62 129 SER A CA 1
ATOM 1002 C C . SER A 1 129 ? 9.461 -24.962 -23.281 1.00 79.62 129 SER A C 1
ATOM 1004 O O . SER A 1 129 ? 9.259 -25.305 -24.447 1.00 79.62 129 SER A O 1
ATOM 1006 N N 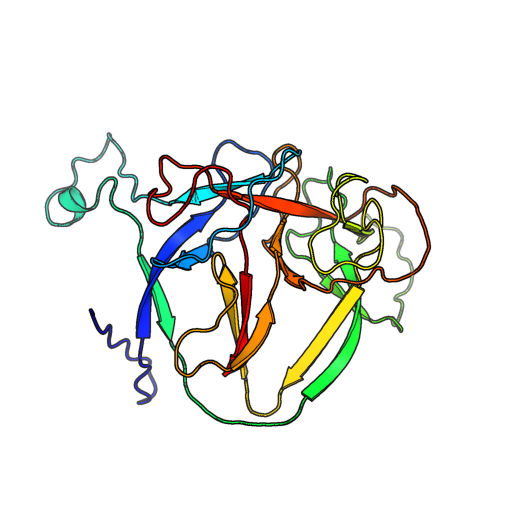. TYR A 1 130 ? 8.651 -24.127 -22.636 1.00 82.06 130 TYR A N 1
ATOM 1007 C CA . TYR A 1 130 ? 7.587 -23.338 -23.269 1.00 82.06 130 TYR A CA 1
ATOM 1008 C C . TYR A 1 130 ? 7.544 -21.922 -22.681 1.00 82.06 130 TYR A C 1
ATOM 1010 O O . TYR A 1 130 ? 8.175 -21.658 -21.657 1.00 82.06 130 TYR A O 1
ATOM 1018 N N . ASP A 1 131 ? 6.817 -21.014 -23.337 1.00 77.00 131 ASP A N 1
ATOM 1019 C CA . ASP A 1 131 ? 6.690 -19.622 -22.895 1.00 77.00 131 ASP A CA 1
ATOM 1020 C C . ASP A 1 131 ? 6.051 -19.549 -21.501 1.00 77.00 131 ASP A C 1
ATOM 1022 O O . ASP A 1 131 ? 4.922 -19.997 -21.292 1.00 77.00 131 ASP A O 1
ATOM 1026 N N . ASN A 1 132 ? 6.782 -18.968 -20.550 1.00 76.19 132 ASN A N 1
ATOM 1027 C CA . ASN A 1 132 ? 6.386 -18.859 -19.151 1.00 76.19 132 ASN A CA 1
ATOM 1028 C C . ASN A 1 132 ? 6.383 -17.401 -18.699 1.00 76.19 132 ASN A C 1
ATOM 1030 O O . ASN A 1 132 ? 7.242 -16.613 -19.089 1.00 76.19 132 ASN A O 1
ATOM 1034 N N . ASN A 1 133 ? 5.451 -17.064 -17.808 1.00 83.44 133 ASN A N 1
ATOM 1035 C CA . ASN A 1 133 ? 5.581 -15.857 -17.000 1.00 83.44 133 ASN A CA 1
ATOM 1036 C C . ASN A 1 133 ? 6.609 -16.093 -15.889 1.00 83.44 133 ASN A C 1
ATOM 1038 O O . ASN A 1 133 ? 6.779 -17.215 -15.412 1.00 83.44 133 ASN A O 1
ATOM 1042 N N . GLN A 1 134 ? 7.267 -15.019 -15.464 1.00 86.94 134 GLN A N 1
ATOM 1043 C CA . GLN A 1 134 ? 8.298 -15.054 -14.435 1.00 86.94 134 GLN A CA 1
ATOM 1044 C C . GLN A 1 134 ? 7.811 -14.336 -13.177 1.00 86.94 134 GLN A C 1
ATOM 1046 O O . GLN A 1 134 ? 7.117 -13.320 -13.258 1.00 86.94 134 GLN A O 1
ATOM 1051 N N . VAL A 1 135 ? 8.190 -14.878 -12.022 1.00 90.88 135 VAL A N 1
ATOM 1052 C CA . VAL A 1 135 ? 8.040 -14.224 -10.721 1.00 90.88 135 VAL A CA 1
ATOM 1053 C C . VAL A 1 135 ? 9.423 -13.752 -10.294 1.00 90.88 135 VAL A C 1
ATOM 1055 O O . VAL A 1 135 ? 10.377 -14.526 -10.307 1.00 90.88 135 VAL A O 1
ATOM 1058 N N . TYR A 1 136 ? 9.517 -12.479 -9.946 1.00 92.44 136 TYR A N 1
ATOM 1059 C CA . TYR A 1 136 ? 10.718 -11.797 -9.486 1.00 92.44 136 TYR A CA 1
ATOM 1060 C C . TYR A 1 136 ? 10.611 -11.557 -7.984 1.00 92.44 136 TYR A C 1
ATOM 1062 O O . TYR A 1 136 ? 9.498 -11.488 -7.456 1.00 92.44 136 TYR A O 1
ATOM 1070 N N . GLY A 1 137 ? 11.755 -11.393 -7.317 1.00 91.69 137 GLY A N 1
ATOM 1071 C CA . GLY A 1 137 ? 11.805 -10.822 -5.971 1.00 91.69 137 GLY A CA 1
ATOM 1072 C C . GLY A 1 137 ? 11.287 -9.384 -5.962 1.00 91.69 137 GLY A C 1
ATOM 1073 O O . GLY A 1 137 ? 10.878 -8.845 -6.999 1.00 91.69 137 GLY A O 1
ATOM 1074 N N . SER A 1 138 ? 11.274 -8.759 -4.792 1.00 91.31 138 SER A N 1
ATOM 1075 C CA . SER A 1 138 ? 10.757 -7.403 -4.676 1.00 91.31 138 SER A CA 1
ATOM 1076 C C . SER A 1 138 ? 11.577 -6.502 -3.786 1.00 91.31 138 SER A C 1
ATOM 1078 O O . SER A 1 138 ? 12.238 -6.975 -2.867 1.00 91.31 138 SER A O 1
ATOM 1080 N N . GLU A 1 139 ? 11.493 -5.205 -4.061 1.00 90.56 139 GLU A N 1
ATOM 1081 C CA . GLU A 1 139 ? 12.352 -4.192 -3.466 1.00 90.56 139 GLU A CA 1
ATOM 1082 C C . GLU A 1 139 ? 11.558 -2.995 -2.950 1.00 90.56 139 GLU A C 1
ATOM 1084 O O . GLU A 1 139 ? 10.597 -2.509 -3.563 1.00 90.56 139 GLU A O 1
ATOM 1089 N N . TYR A 1 140 ? 12.016 -2.477 -1.819 1.00 87.81 140 TYR A N 1
ATOM 1090 C CA . TYR A 1 140 ? 11.637 -1.163 -1.332 1.00 87.81 140 TYR A CA 1
ATOM 1091 C C . TYR A 1 140 ? 12.303 -0.083 -2.193 1.00 87.81 140 TYR A C 1
ATOM 1093 O O . TYR A 1 140 ? 13.517 0.113 -2.156 1.00 87.81 140 TYR A O 1
ATOM 1101 N N . GLN A 1 141 ? 11.497 0.675 -2.929 1.00 86.56 141 GLN A N 1
ATOM 1102 C CA . GLN A 1 141 ? 11.980 1.741 -3.800 1.00 86.56 141 GLN A CA 1
ATOM 1103 C C . GLN A 1 141 ? 11.849 3.096 -3.115 1.00 86.56 141 GLN A C 1
ATOM 1105 O O . GLN A 1 141 ? 10.906 3.868 -3.317 1.00 86.56 141 GLN A O 1
ATOM 1110 N N . LEU A 1 142 ? 12.806 3.351 -2.230 1.00 78.56 142 LEU A N 1
ATOM 1111 C CA . LEU A 1 142 ? 12.783 4.456 -1.281 1.00 78.56 142 LEU A CA 1
ATOM 1112 C C . LEU A 1 142 ? 14.029 5.307 -1.468 1.00 78.56 142 LEU A C 1
ATOM 1114 O O . LEU A 1 142 ? 15.088 4.803 -1.830 1.00 78.56 142 LEU A O 1
ATOM 1118 N N . SER A 1 143 ? 13.939 6.613 -1.214 1.00 66.38 143 SER A N 1
ATOM 1119 C CA . SER A 1 143 ? 15.155 7.422 -1.246 1.00 66.38 143 SER A CA 1
ATOM 1120 C C . SER A 1 143 ? 16.079 7.001 -0.101 1.00 66.38 143 SER A C 1
ATOM 1122 O O . SER A 1 143 ? 15.629 6.723 1.009 1.00 66.38 143 SER A O 1
ATOM 1124 N N . SER A 1 144 ? 17.392 7.055 -0.322 1.00 56.22 144 SER A N 1
ATOM 1125 C CA . SER A 1 144 ? 18.406 6.817 0.721 1.00 56.22 144 SER A CA 1
ATOM 1126 C C . SER A 1 144 ? 18.296 7.765 1.931 1.00 56.22 144 SER A C 1
ATOM 1128 O O . SER A 1 144 ? 18.894 7.532 2.981 1.00 56.22 144 SER A O 1
ATOM 1130 N N . SER A 1 145 ? 17.518 8.845 1.800 1.00 51.81 145 SER A N 1
ATOM 1131 C CA . SER A 1 145 ? 17.188 9.802 2.860 1.00 51.81 145 SER A CA 1
ATOM 1132 C C . SER A 1 145 ? 15.910 9.466 3.638 1.00 51.81 145 SER A C 1
ATOM 1134 O O . SER A 1 145 ? 15.635 10.118 4.648 1.00 51.81 145 SER A O 1
ATOM 1136 N N . MET A 1 146 ? 15.132 8.474 3.200 1.00 57.41 146 MET A N 1
ATOM 1137 C CA . MET A 1 146 ? 13.893 8.054 3.845 1.00 57.41 146 MET A CA 1
ATOM 1138 C C . MET A 1 146 ? 14.204 7.179 5.062 1.00 57.41 146 MET A C 1
ATOM 1140 O O . MET A 1 146 ? 14.190 5.952 5.019 1.00 57.41 146 MET A O 1
ATOM 1144 N N . LYS A 1 147 ? 14.480 7.846 6.181 1.00 54.84 147 LYS A N 1
ATOM 1145 C CA . LYS A 1 147 ? 14.443 7.252 7.519 1.00 54.84 147 LYS A CA 1
ATOM 1146 C C . LYS A 1 147 ? 13.074 7.546 8.111 1.00 54.84 147 LYS A C 1
ATOM 1148 O O . LYS A 1 147 ? 12.932 8.478 8.906 1.00 54.84 147 LYS A O 1
ATOM 1153 N N . SER A 1 148 ? 12.047 6.812 7.678 1.00 54.91 148 SER A N 1
ATOM 1154 C CA . SER A 1 148 ? 10.779 6.848 8.412 1.00 54.91 148 SER A CA 1
ATOM 1155 C C . SER A 1 148 ? 11.067 6.537 9.878 1.00 54.91 148 SER A C 1
ATOM 1157 O O . SER A 1 148 ? 11.930 5.713 10.183 1.00 54.91 148 SER A O 1
ATOM 1159 N N . SER A 1 149 ? 10.405 7.257 10.784 1.00 51.72 149 SER A N 1
ATOM 1160 C CA . SER A 1 149 ? 10.589 7.141 12.232 1.00 51.72 149 SER A CA 1
ATOM 1161 C C . SER A 1 149 ? 10.139 5.756 12.710 1.00 51.72 149 SER A C 1
ATOM 1163 O O . SER A 1 149 ? 9.011 5.574 13.152 1.00 51.72 149 SER A O 1
ATOM 1165 N N . GLY A 1 150 ? 11.015 4.767 12.554 1.00 53.34 150 GLY A N 1
ATOM 1166 C CA . GLY A 1 150 ? 10.725 3.354 12.796 1.00 53.34 150 GLY A CA 1
ATOM 1167 C C . GLY A 1 150 ? 11.720 2.394 12.144 1.00 53.34 150 GLY A C 1
ATOM 1168 O O . GLY A 1 150 ? 11.952 1.321 12.686 1.00 53.34 150 GLY A O 1
ATOM 1169 N N . TRP A 1 151 ? 12.369 2.773 11.038 1.00 64.19 151 TRP A N 1
ATOM 1170 C CA . TRP A 1 151 ? 13.307 1.877 10.354 1.00 64.19 151 TRP A CA 1
ATOM 1171 C C . TRP A 1 151 ? 14.740 2.050 10.841 1.00 64.19 151 TRP A C 1
ATOM 1173 O O . TRP A 1 151 ? 15.239 3.169 10.988 1.00 64.19 151 TRP A O 1
ATOM 1183 N N . SER A 1 152 ? 15.390 0.918 11.100 1.00 56.72 152 SER A N 1
ATOM 1184 C CA . SER A 1 152 ? 16.746 0.839 11.645 1.00 56.72 152 SER A CA 1
ATOM 1185 C C . SER A 1 152 ? 17.810 1.309 10.650 1.00 56.72 152 SER A C 1
ATOM 1187 O O . SER A 1 152 ? 18.825 1.872 11.063 1.00 56.72 152 SER A O 1
ATOM 1189 N N . GLU A 1 153 ? 17.575 1.120 9.349 1.00 65.44 153 GLU A N 1
ATOM 1190 C CA . GLU A 1 153 ? 18.552 1.344 8.281 1.00 65.44 153 GLU A CA 1
ATOM 1191 C C . GLU A 1 153 ? 17.896 1.899 7.001 1.00 65.44 153 GLU A C 1
ATOM 1193 O O . GLU A 1 153 ? 16.680 2.080 6.925 1.00 65.44 153 GLU A O 1
ATOM 1198 N N . SER A 1 154 ? 18.713 2.229 5.993 1.00 75.50 154 SER A N 1
ATOM 1199 C CA . SER A 1 154 ? 18.197 2.600 4.670 1.00 75.50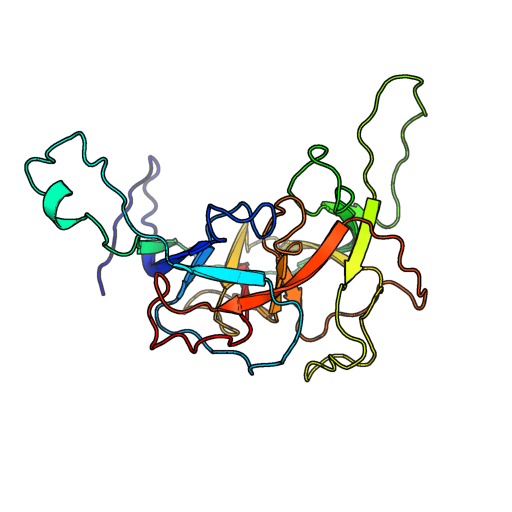 154 SER A CA 1
ATOM 1200 C C . SER A 1 154 ? 17.553 1.382 4.024 1.00 75.50 154 SER A C 1
ATOM 1202 O O . SER A 1 154 ? 18.235 0.401 3.742 1.00 75.50 154 SER A O 1
ATOM 1204 N N . MET A 1 155 ? 16.261 1.489 3.742 1.00 78.25 155 MET A N 1
ATOM 1205 C CA . MET A 1 155 ? 15.490 0.438 3.086 1.00 78.25 155 MET A CA 1
ATOM 1206 C C . MET A 1 155 ? 15.564 0.513 1.554 1.00 78.25 155 MET A C 1
ATOM 1208 O O . MET A 1 155 ? 14.998 -0.335 0.892 1.00 78.25 155 MET A O 1
ATOM 1212 N N . ALA A 1 156 ? 16.254 1.501 0.979 1.00 82.81 156 ALA A N 1
ATOM 1213 C CA . ALA A 1 156 ? 16.426 1.613 -0.471 1.00 82.81 156 ALA A CA 1
ATOM 1214 C C . ALA A 1 156 ? 17.048 0.341 -1.081 1.00 82.81 156 ALA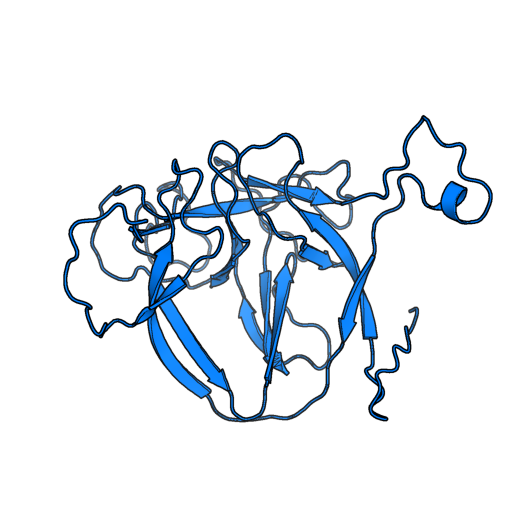 A C 1
ATOM 1216 O O . ALA A 1 156 ? 18.083 -0.118 -0.591 1.00 82.81 156 ALA A O 1
ATOM 1217 N N . ASP A 1 157 ? 16.418 -0.187 -2.133 1.00 83.44 157 ASP A N 1
ATOM 1218 C CA . ASP A 1 157 ? 16.848 -1.365 -2.903 1.00 83.44 157 ASP A CA 1
ATOM 1219 C C . ASP A 1 157 ? 17.005 -2.631 -2.041 1.00 83.44 157 ASP A C 1
ATOM 1221 O O . ASP A 1 157 ? 17.794 -3.531 -2.333 1.00 83.44 157 ASP A O 1
ATOM 1225 N N . LYS A 1 158 ? 16.278 -2.683 -0.918 1.00 85.12 158 LYS A N 1
ATOM 1226 C CA . LYS A 1 158 ? 16.257 -3.837 -0.023 1.00 85.12 158 LYS A CA 1
ATOM 1227 C C . LYS A 1 158 ? 15.120 -4.778 -0.367 1.00 85.12 158 LYS A C 1
ATOM 1229 O O . LYS A 1 158 ? 13.996 -4.333 -0.600 1.00 85.12 158 LYS A O 1
ATOM 1234 N N . GLU A 1 159 ? 15.410 -6.073 -0.288 1.00 87.88 159 GLU A N 1
ATOM 1235 C CA . GLU A 1 159 ? 14.426 -7.137 -0.458 1.00 87.88 159 GLU A CA 1
ATOM 1236 C C . GLU A 1 159 ? 13.312 -7.050 0.600 1.00 87.88 159 GLU A C 1
ATOM 1238 O O . GLU A 1 159 ? 13.576 -6.842 1.791 1.00 87.88 159 GLU A O 1
ATOM 1243 N N . VAL A 1 160 ? 12.060 -7.228 0.169 1.00 88.88 160 VAL A N 1
ATOM 1244 C CA . VAL A 1 160 ? 10.867 -7.113 1.024 1.00 88.88 160 VAL A CA 1
ATOM 1245 C C . VAL A 1 160 ? 10.492 -8.487 1.609 1.00 88.88 160 VAL A C 1
ATOM 1247 O O . VAL A 1 160 ? 10.070 -9.374 0.859 1.00 88.88 160 VAL A O 1
ATOM 1250 N N . PRO A 1 161 ? 10.589 -8.705 2.936 1.00 89.25 161 PRO A N 1
ATOM 1251 C CA . PRO A 1 161 ? 10.122 -9.935 3.565 1.00 89.25 161 PRO A CA 1
ATOM 1252 C C . PRO A 1 161 ? 8.597 -9.944 3.715 1.00 89.25 161 PRO A C 1
ATOM 1254 O O . PRO A 1 161 ? 7.929 -8.908 3.723 1.00 89.25 161 PRO A O 1
ATOM 1257 N N . CYS A 1 162 ? 8.029 -11.130 3.898 1.00 89.56 162 CYS A N 1
ATOM 1258 C CA . CYS A 1 162 ? 6.621 -11.299 4.235 1.00 89.56 162 CYS A CA 1
ATOM 1259 C C . CYS A 1 162 ? 6.403 -12.472 5.183 1.00 89.56 162 CYS A C 1
ATOM 1261 O O . CYS A 1 162 ? 7.291 -13.285 5.435 1.00 89.56 162 CYS A O 1
ATOM 1263 N N . ALA A 1 163 ? 5.178 -12.582 5.684 1.00 85.31 163 ALA A N 1
ATOM 1264 C CA . ALA A 1 163 ? 4.732 -13.767 6.385 1.00 85.31 163 ALA A CA 1
ATOM 1265 C C . ALA A 1 163 ? 3.276 -14.079 6.045 1.00 85.31 163 ALA A C 1
ATOM 1267 O O . ALA A 1 163 ? 2.428 -13.187 5.976 1.00 85.31 163 ALA A O 1
ATOM 1268 N N . VAL A 1 164 ? 2.975 -15.365 5.888 1.00 85.00 164 VAL A N 1
ATOM 1269 C CA . VAL A 1 164 ? 1.602 -15.865 5.889 1.00 85.00 164 VAL A CA 1
ATOM 1270 C C . VAL A 1 164 ? 1.243 -16.228 7.322 1.00 85.00 164 VAL A C 1
ATOM 1272 O O . VAL A 1 164 ? 1.836 -17.124 7.926 1.00 85.00 164 VAL A O 1
ATOM 1275 N N . CYS A 1 165 ? 0.255 -15.528 7.871 1.00 81.81 165 CYS A N 1
ATOM 1276 C CA . CYS A 1 165 ? -0.204 -15.734 9.238 1.00 81.81 165 CYS A CA 1
ATOM 1277 C C . CYS A 1 165 ? -1.557 -16.449 9.240 1.00 81.81 165 CYS A C 1
ATOM 1279 O O . CYS A 1 165 ? -2.508 -16.007 8.596 1.00 81.81 165 CYS A O 1
ATOM 1281 N N . TYR A 1 166 ? -1.668 -17.531 10.006 1.00 79.94 166 TYR A N 1
ATOM 1282 C CA . TYR A 1 166 ? -2.940 -18.190 10.274 1.00 79.94 166 TYR A CA 1
ATOM 1283 C C . TYR A 1 166 ? -3.432 -17.849 11.673 1.00 79.94 166 TYR A C 1
ATOM 1285 O O . TYR A 1 166 ? -2.719 -18.014 12.665 1.00 79.94 166 TYR A O 1
ATOM 1293 N N . GLN A 1 167 ? -4.695 -17.434 11.741 1.00 76.31 167 GLN A N 1
ATOM 1294 C CA . GLN A 1 167 ? -5.329 -17.000 12.970 1.00 76.31 167 GLN A CA 1
ATOM 1295 C C . GLN A 1 167 ? -6.644 -17.751 13.196 1.00 76.31 167 GLN A C 1
ATOM 1297 O O . GLN A 1 167 ? -7.679 -17.450 12.603 1.00 76.31 167 GLN A O 1
ATOM 1302 N N . LYS A 1 168 ? -6.606 -18.742 14.097 1.00 67.19 168 LYS A N 1
ATOM 1303 C CA . LYS A 1 168 ? -7.649 -19.780 14.254 1.00 67.19 168 LYS A CA 1
ATOM 1304 C C . LYS A 1 168 ? -9.074 -19.250 14.475 1.00 67.19 168 LYS A C 1
ATOM 1306 O O . LYS A 1 168 ? -10.041 -19.922 14.118 1.00 67.19 168 LYS A O 1
ATOM 1311 N N . HIS A 1 169 ? -9.228 -18.083 15.094 1.00 71.44 169 HIS A N 1
ATOM 1312 C CA . HIS A 1 169 ? -10.529 -17.479 15.404 1.00 71.44 169 HIS A CA 1
ATOM 1313 C C . HIS A 1 169 ? -10.650 -16.025 14.947 1.00 71.44 169 HIS A C 1
ATOM 1315 O O . HIS A 1 169 ? -11.567 -15.350 15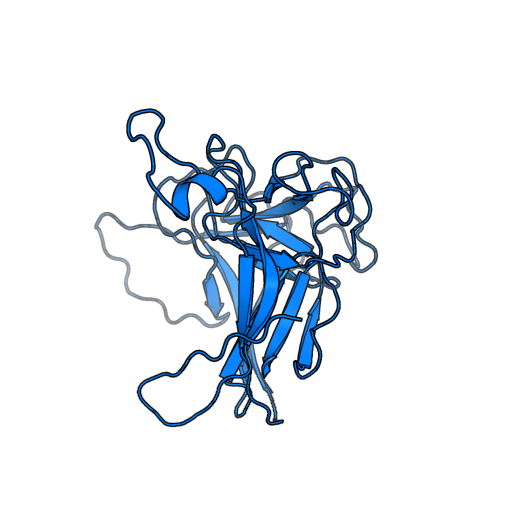.408 1.00 71.44 169 HIS A O 1
ATOM 1321 N N . ARG A 1 170 ? -9.755 -15.556 14.065 1.00 74.25 170 ARG A N 1
ATOM 1322 C CA . ARG A 1 170 ? -9.925 -14.281 13.361 1.00 74.25 170 ARG A CA 1
ATOM 1323 C C . ARG A 1 170 ? -9.819 -14.530 11.862 1.00 74.25 170 ARG A C 1
ATOM 1325 O O . ARG A 1 170 ? -8.732 -14.532 11.296 1.00 74.25 170 ARG A O 1
ATOM 1332 N N . SER A 1 171 ? -10.951 -14.854 11.248 1.00 73.88 171 SER A N 1
ATOM 1333 C CA . SER A 1 171 ? -11.007 -15.272 9.843 1.00 73.88 171 SER A CA 1
ATOM 1334 C C . SER A 1 171 ? -11.126 -14.096 8.879 1.00 73.88 171 SER A C 1
ATOM 1336 O O . SER A 1 171 ? -11.070 -14.300 7.670 1.00 73.88 171 SER A O 1
ATOM 1338 N N . THR A 1 172 ? -11.339 -12.882 9.396 1.00 83.25 172 THR A N 1
ATOM 1339 C CA . THR A 1 172 ? -11.484 -11.682 8.569 1.00 83.25 172 THR A CA 1
ATOM 1340 C C . THR A 1 172 ? -10.279 -10.781 8.763 1.00 83.25 172 THR A C 1
ATOM 1342 O O . THR A 1 172 ? -9.964 -10.420 9.895 1.00 83.25 172 THR A O 1
ATOM 1345 N N . VAL A 1 173 ? -9.650 -10.389 7.657 1.00 86.00 173 VAL A N 1
ATOM 1346 C CA . VAL A 1 173 ? -8.569 -9.401 7.611 1.00 86.00 173 VAL A CA 1
ATOM 1347 C C . VAL A 1 173 ? -9.091 -8.150 6.913 1.00 86.00 173 VAL A C 1
ATOM 1349 O O . VAL A 1 173 ? -9.817 -8.241 5.923 1.00 86.00 173 VAL A O 1
ATOM 1352 N N . LEU A 1 174 ? -8.733 -6.984 7.432 1.00 89.88 174 LEU A N 1
ATOM 1353 C CA . LEU A 1 174 ? -9.082 -5.688 6.875 1.00 89.88 174 LEU A CA 1
ATOM 1354 C C . LEU A 1 174 ? -7.872 -4.765 6.921 1.00 89.88 174 LEU A C 1
ATOM 1356 O O . LEU A 1 174 ? -7.359 -4.472 7.997 1.00 89.88 174 LEU A O 1
ATOM 1360 N N . MET A 1 175 ? -7.488 -4.234 5.768 1.00 92.94 175 MET A N 1
ATOM 1361 C CA . MET A 1 175 ? -6.581 -3.097 5.683 1.00 92.94 175 MET A CA 1
ATOM 1362 C C . MET A 1 175 ? -7.394 -1.799 5.682 1.00 92.94 175 MET A C 1
ATOM 1364 O O . MET A 1 175 ? -8.280 -1.623 4.845 1.00 92.94 175 MET A O 1
ATOM 1368 N N . ILE A 1 176 ? -7.088 -0.885 6.601 1.00 94.69 176 ILE A N 1
ATOM 1369 C CA . ILE A 1 176 ? -7.666 0.461 6.647 1.00 94.69 176 ILE A CA 1
ATOM 1370 C C . ILE A 1 176 ? -6.565 1.454 6.249 1.00 94.69 176 ILE A C 1
ATOM 1372 O O . ILE A 1 176 ? -5.695 1.751 7.071 1.00 94.69 176 ILE A O 1
ATOM 1376 N N . PRO A 1 177 ? -6.555 1.959 5.006 1.00 94.50 177 PRO A N 1
ATOM 1377 C CA . PRO A 1 177 ? -5.662 3.045 4.612 1.00 94.50 177 PRO A CA 1
ATOM 1378 C C . PRO A 1 177 ? -6.045 4.344 5.335 1.00 94.50 177 PRO A C 1
ATOM 1380 O O . PRO A 1 177 ? -7.166 4.500 5.794 1.00 94.50 177 PRO A O 1
ATOM 1383 N N . GLY A 1 178 ? -5.119 5.283 5.468 1.00 93.94 178 GLY A N 1
ATOM 1384 C CA . GLY A 1 178 ? -5.301 6.553 6.168 1.00 93.94 178 GLY A CA 1
ATOM 1385 C C . GLY A 1 178 ? -5.385 6.470 7.696 1.00 93.94 178 GLY A C 1
ATOM 1386 O O . GLY A 1 178 ? -5.666 7.488 8.308 1.00 93.94 178 GLY A O 1
ATOM 1387 N N . ARG A 1 179 ? -5.174 5.318 8.345 1.00 94.00 179 ARG A N 1
ATOM 1388 C CA . ARG A 1 179 ? -5.235 5.165 9.817 1.00 94.00 179 ARG A CA 1
ATOM 1389 C C . ARG A 1 179 ? -4.108 4.271 10.325 1.00 94.00 179 ARG A C 1
ATOM 1391 O O . ARG A 1 179 ? -3.766 3.310 9.658 1.00 94.00 179 ARG A O 1
ATOM 1398 N N . LYS A 1 180 ? -3.596 4.526 11.530 1.00 93.69 180 LYS A N 1
ATOM 1399 C CA . LYS A 1 180 ? -2.728 3.623 12.314 1.00 93.69 180 LYS A CA 1
ATOM 1400 C C . LYS A 1 180 ? -3.517 2.812 13.344 1.00 93.69 180 LYS A C 1
ATOM 1402 O O . LYS A 1 180 ? -2.988 1.882 13.946 1.00 93.69 180 LYS A O 1
ATOM 1407 N N . THR A 1 181 ? -4.782 3.172 13.569 1.00 93.25 181 THR A N 1
ATOM 1408 C CA . THR A 1 181 ? -5.657 2.565 14.577 1.00 93.25 181 THR A CA 1
ATOM 1409 C C . THR A 1 181 ? -6.892 1.920 13.949 1.00 93.25 181 THR A C 1
ATOM 1411 O O . THR A 1 181 ? -7.567 2.509 13.100 1.00 93.25 181 THR A O 1
ATOM 1414 N N . CYS A 1 182 ? -7.209 0.697 14.384 1.00 90.75 182 CYS A N 1
ATOM 1415 C CA . CYS A 1 182 ? -8.396 -0.027 13.935 1.00 90.75 182 CYS A CA 1
ATOM 1416 C C . CYS A 1 182 ? -9.691 0.587 14.478 1.00 90.75 182 CYS A C 1
ATOM 1418 O O . CYS A 1 182 ? -9.738 1.109 15.594 1.00 90.75 182 CYS A O 1
ATOM 1420 N N . TYR A 1 183 ? -10.783 0.443 13.725 1.00 87.62 183 TYR A N 1
ATOM 1421 C CA . TYR A 1 183 ? -12.110 0.804 14.219 1.00 87.62 183 TYR A CA 1
ATOM 1422 C C . TYR A 1 183 ? -12.537 -0.054 15.411 1.00 87.62 183 TYR A C 1
ATOM 1424 O O . TYR A 1 183 ? -12.111 -1.197 15.583 1.00 87.62 183 TYR A O 1
ATOM 1432 N N . LYS A 1 184 ? -13.443 0.488 16.232 1.00 84.94 184 LYS A N 1
ATOM 1433 C CA . LYS A 1 184 ? -13.951 -0.195 17.426 1.00 84.94 184 LYS A CA 1
ATOM 1434 C C . LYS A 1 184 ? -14.426 -1.617 17.098 1.00 84.94 184 LYS A C 1
ATOM 1436 O O . LYS A 1 184 ? -15.256 -1.822 16.216 1.00 84.94 184 LYS A O 1
ATOM 1441 N N . GLY A 1 185 ? -13.930 -2.588 17.863 1.00 82.38 185 GLY A N 1
ATOM 1442 C CA . GLY A 1 185 ? -14.283 -4.003 17.727 1.00 82.38 185 GLY A CA 1
ATOM 1443 C C . GLY A 1 185 ? -13.370 -4.806 16.799 1.00 82.38 185 GLY A C 1
ATOM 1444 O O . GLY A 1 185 ? -13.483 -6.028 16.796 1.00 82.38 185 GLY A O 1
ATOM 1445 N N . TRP A 1 186 ? -12.470 -4.157 16.065 1.00 86.00 186 TRP A N 1
ATOM 1446 C CA . TRP A 1 186 ? -11.375 -4.803 15.346 1.00 86.00 186 TRP A CA 1
ATOM 1447 C C . TRP A 1 186 ? -10.110 -4.850 16.205 1.00 86.00 186 TRP A C 1
ATOM 1449 O O . TRP A 1 186 ? -9.921 -4.007 17.084 1.00 86.00 186 TRP A O 1
ATOM 1459 N N . ILE A 1 187 ? -9.254 -5.838 15.958 1.00 86.19 187 ILE A N 1
ATOM 1460 C CA . ILE A 1 187 ? -7.984 -6.005 16.668 1.00 86.19 187 ILE A CA 1
ATOM 1461 C C . ILE A 1 187 ? -6.849 -5.596 15.722 1.00 86.19 187 ILE A C 1
ATOM 1463 O O . ILE A 1 187 ? -6.806 -6.126 14.614 1.00 86.19 187 ILE A O 1
ATOM 1467 N N . PRO A 1 188 ? -5.959 -4.665 16.112 1.00 90.06 188 PRO A N 1
ATOM 1468 C CA . PRO A 1 188 ? -4.797 -4.323 15.298 1.00 90.06 188 PRO A CA 1
ATOM 1469 C C . PRO A 1 188 ? -3.794 -5.476 15.281 1.00 90.06 188 PRO A C 1
ATOM 1471 O O . PRO A 1 188 ? -3.477 -6.023 16.337 1.00 90.06 188 PRO A O 1
ATOM 1474 N N . GLU A 1 189 ? -3.302 -5.817 14.092 1.00 88.62 189 GLU A N 1
ATOM 1475 C CA . GLU A 1 189 ? -2.140 -6.696 13.915 1.00 88.62 189 GLU A CA 1
ATOM 1476 C C . GLU A 1 189 ? -0.878 -5.855 13.737 1.00 88.62 189 GLU A C 1
ATOM 1478 O O . GLU A 1 189 ? 0.069 -6.003 14.499 1.00 88.62 189 GLU A O 1
ATOM 1483 N N . TYR A 1 190 ? -0.898 -4.915 12.787 1.00 89.88 190 TYR A N 1
ATOM 1484 C CA . TYR A 1 190 ? 0.193 -3.968 12.574 1.00 89.88 190 TYR A 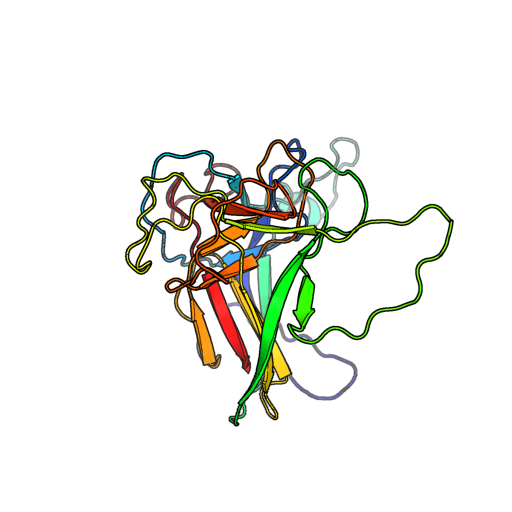CA 1
ATOM 1485 C C . TYR A 1 190 ? -0.279 -2.702 11.854 1.00 89.88 190 TYR A C 1
ATOM 1487 O O . TYR A 1 190 ? -1.388 -2.649 11.320 1.00 89.88 190 TYR A O 1
ATOM 1495 N N . ASN A 1 191 ? 0.559 -1.668 11.851 1.00 93.06 191 ASN A N 1
ATOM 1496 C CA . ASN A 1 191 ? 0.331 -0.430 11.108 1.00 93.06 191 ASN A CA 1
ATOM 1497 C C . ASN A 1 191 ? 1.611 0.026 10.409 1.00 93.06 191 ASN A C 1
ATOM 1499 O O . ASN A 1 191 ? 2.700 -0.385 10.797 1.00 93.06 191 ASN A O 1
ATOM 1503 N N . GLY A 1 192 ? 1.471 0.892 9.412 1.00 91.94 192 GLY A N 1
ATOM 1504 C CA . GLY A 1 192 ? 2.596 1.516 8.735 1.00 91.94 192 GLY A CA 1
ATOM 1505 C C . GLY A 1 192 ? 2.177 2.362 7.546 1.00 91.94 192 GLY A C 1
ATOM 1506 O O . GLY A 1 192 ? 1.290 3.207 7.681 1.00 91.94 192 GLY A O 1
ATOM 1507 N N . TYR A 1 193 ? 2.843 2.174 6.410 1.00 90.88 193 TYR A N 1
ATOM 1508 C CA . TYR A 1 193 ? 2.689 3.000 5.216 1.00 90.88 193 TYR A CA 1
ATOM 1509 C C . TYR A 1 193 ? 2.035 2.218 4.087 1.00 90.88 193 TYR A C 1
ATOM 1511 O O . TYR A 1 193 ? 2.388 1.074 3.803 1.00 90.88 193 TYR A O 1
ATOM 1519 N N . LEU A 1 194 ? 1.081 2.856 3.421 1.00 93.44 194 LEU A N 1
ATOM 1520 C CA . LEU A 1 194 ? 0.478 2.309 2.224 1.00 93.44 194 LEU A CA 1
ATOM 1521 C C . LEU A 1 194 ? 1.453 2.476 1.055 1.00 93.44 194 LEU A C 1
ATOM 1523 O O . LEU A 1 194 ? 1.945 3.580 0.806 1.00 93.44 194 LEU A O 1
ATOM 1527 N N . MET A 1 195 ? 1.711 1.386 0.340 1.00 92.88 195 MET A N 1
ATOM 1528 C CA . MET A 1 195 ? 2.659 1.326 -0.770 1.00 92.88 195 MET A CA 1
ATOM 1529 C C . MET A 1 195 ? 2.064 0.623 -1.996 1.00 92.88 195 MET A C 1
ATOM 1531 O O . MET A 1 195 ? 1.093 -0.129 -1.885 1.00 92.88 195 MET A O 1
ATOM 1535 N N . SER A 1 196 ? 2.628 0.904 -3.169 1.00 93.31 196 SER A N 1
ATOM 1536 C CA . SER A 1 196 ? 2.295 0.287 -4.463 1.00 93.31 196 SER A CA 1
ATOM 1537 C C . SER A 1 196 ? 3.422 0.564 -5.470 1.00 93.31 196 SER A C 1
ATOM 1539 O O . SER A 1 196 ? 4.404 1.220 -5.143 1.00 93.31 196 SER A O 1
ATOM 1541 N N . ASP A 1 197 ? 3.278 0.102 -6.708 1.00 91.69 197 ASP A N 1
ATOM 1542 C CA . ASP A 1 197 ? 4.197 0.388 -7.817 1.00 91.69 197 ASP A CA 1
ATOM 1543 C C . ASP A 1 197 ? 4.085 1.826 -8.362 1.00 91.69 197 ASP A C 1
ATOM 1545 O O . ASP A 1 197 ? 2.999 2.419 -8.360 1.00 91.69 197 ASP A O 1
ATOM 1549 N N . HIS A 1 198 ? 5.202 2.381 -8.838 1.00 90.94 198 HIS A N 1
ATOM 1550 C CA . HIS A 1 198 ? 5.367 3.777 -9.252 1.00 90.94 198 HIS A CA 1
ATOM 1551 C C . HIS A 1 198 ? 4.341 4.199 -10.311 1.00 90.94 198 HIS A C 1
ATOM 1553 O O . HIS A 1 198 ? 3.936 3.415 -11.164 1.00 90.94 198 HIS A O 1
ATOM 1559 N N . ASN A 1 199 ? 3.944 5.473 -10.334 1.00 85.19 199 ASN A N 1
ATOM 1560 C CA . ASN A 1 199 ? 2.873 5.965 -11.214 1.00 85.19 199 ASN A CA 1
ATOM 1561 C C . ASN A 1 199 ? 3.175 5.855 -12.728 1.00 85.19 199 ASN A C 1
ATOM 1563 O O . ASN A 1 199 ? 2.243 5.863 -13.541 1.00 85.19 199 ASN A O 1
ATOM 1567 N N . THR A 1 200 ? 4.447 5.740 -13.119 1.00 88.75 200 THR A N 1
ATOM 1568 C CA . THR A 1 200 ? 4.880 5.540 -14.516 1.00 88.75 200 THR A CA 1
ATOM 1569 C C . THR A 1 200 ? 5.025 4.070 -14.923 1.00 88.75 200 THR A C 1
ATOM 1571 O O . THR A 1 200 ? 5.196 3.803 -16.116 1.00 88.75 200 THR A O 1
ATOM 1574 N N . HIS A 1 201 ? 4.953 3.132 -13.974 1.00 90.38 201 HIS A N 1
ATOM 1575 C CA . HIS A 1 201 ? 5.083 1.689 -14.208 1.00 90.38 201 HIS A CA 1
ATOM 1576 C C . HIS A 1 201 ? 3.737 1.066 -14.601 1.00 90.38 201 HIS A C 1
ATOM 1578 O O . HIS A 1 201 ? 2.835 1.780 -15.041 1.00 90.38 201 HIS A O 1
ATOM 1584 N N . PHE A 1 202 ? 3.594 -0.256 -14.505 1.00 89.50 202 PHE A N 1
ATOM 1585 C CA . PHE A 1 202 ? 2.300 -0.930 -14.637 1.00 89.50 202 PHE A CA 1
ATOM 1586 C C . PHE A 1 202 ? 1.633 -1.075 -13.272 1.00 89.50 202 PHE A C 1
ATOM 1588 O O . PHE A 1 202 ? 2.301 -1.211 -12.253 1.00 89.50 202 PHE A O 1
ATOM 1595 N N . ARG A 1 203 ? 0.300 -1.004 -13.241 1.00 86.88 203 ARG A N 1
ATOM 1596 C CA . ARG A 1 203 ? -0.437 -1.013 -11.974 1.00 86.88 203 ARG A CA 1
ATOM 1597 C C . ARG A 1 203 ? -0.237 -2.324 -11.195 1.00 86.88 203 ARG A C 1
ATOM 1599 O O . ARG A 1 203 ? -0.271 -3.406 -11.786 1.00 86.88 203 ARG A O 1
ATOM 1606 N N . ARG A 1 204 ? -0.114 -2.214 -9.871 1.00 88.75 204 ARG A N 1
ATOM 1607 C CA . ARG A 1 204 ? -0.026 -3.331 -8.905 1.00 88.75 204 ARG A CA 1
ATOM 1608 C C . ARG A 1 204 ? -1.105 -3.217 -7.842 1.00 88.75 204 ARG A C 1
ATOM 1610 O O . ARG A 1 204 ? -1.922 -2.315 -7.912 1.00 88.75 204 ARG A O 1
ATOM 1617 N N . ASP A 1 205 ? -1.173 -4.130 -6.890 1.00 92.75 205 ASP A N 1
ATOM 1618 C CA . ASP A 1 205 ? -2.054 -3.964 -5.734 1.00 92.75 205 ASP A CA 1
ATOM 1619 C C . ASP A 1 205 ? -1.520 -2.919 -4.746 1.00 92.75 205 ASP A C 1
ATOM 1621 O O . ASP A 1 205 ? -0.344 -2.570 -4.740 1.00 92.75 205 ASP A O 1
ATOM 1625 N N . PHE A 1 206 ? -2.400 -2.426 -3.875 1.00 93.81 206 PHE A N 1
ATOM 1626 C CA . PHE A 1 206 ? -1.985 -1.656 -2.707 1.00 93.81 206 PHE A CA 1
ATOM 1627 C C . PHE A 1 206 ? -1.621 -2.597 -1.559 1.00 93.81 206 PHE A C 1
ATOM 1629 O O . PHE A 1 206 ? -2.386 -3.511 -1.246 1.00 93.81 206 PHE A O 1
ATOM 1636 N N . ALA A 1 207 ? -0.507 -2.327 -0.884 1.00 94.25 207 ALA A N 1
ATOM 1637 C CA . ALA A 1 207 ? -0.047 -3.088 0.271 1.00 94.25 207 ALA A CA 1
ATOM 1638 C C . ALA A 1 207 ? 0.194 -2.173 1.476 1.00 94.25 207 ALA A C 1
ATOM 1640 O O . ALA A 1 207 ? 0.723 -1.071 1.338 1.00 94.25 207 ALA A O 1
ATOM 1641 N N . CYS A 1 208 ? -0.174 -2.639 2.670 1.00 93.81 208 CYS A N 1
ATOM 1642 C CA . CYS A 1 208 ? 0.217 -1.989 3.915 1.00 93.81 208 CYS A CA 1
ATOM 1643 C C . CYS A 1 208 ? 1.547 -2.569 4.392 1.00 93.81 208 CYS A C 1
ATOM 1645 O O . CYS A 1 208 ? 1.596 -3.739 4.777 1.00 93.81 208 CYS A O 1
ATOM 1647 N N . VAL A 1 209 ? 2.601 -1.758 4.365 1.00 91.19 209 VAL A N 1
ATOM 1648 C CA . VAL A 1 209 ? 3.952 -2.116 4.814 1.00 91.19 209 VAL A CA 1
ATOM 1649 C C . VAL A 1 209 ? 4.129 -1.664 6.261 1.00 91.19 209 VAL A C 1
ATOM 1651 O O . VAL A 1 209 ? 3.783 -0.529 6.586 1.00 91.19 209 VAL A O 1
ATOM 1654 N N . ASP A 1 210 ? 4.642 -2.542 7.126 1.00 89.06 210 ASP A N 1
ATOM 1655 C CA . ASP A 1 210 ? 4.819 -2.277 8.561 1.00 89.06 210 ASP A CA 1
ATOM 1656 C C . ASP A 1 210 ? 5.717 -1.050 8.821 1.00 89.06 210 ASP A C 1
ATOM 1658 O O . ASP A 1 210 ? 6.703 -0.798 8.125 1.00 89.06 210 ASP A O 1
ATOM 1662 N N . ILE A 1 211 ? 5.386 -0.266 9.848 1.00 85.12 211 ILE A N 1
ATOM 1663 C CA . ILE A 1 211 ? 6.189 0.880 10.287 1.00 85.12 211 ILE A CA 1
ATOM 1664 C C . ILE A 1 211 ? 7.586 0.474 10.773 1.00 85.12 211 ILE A C 1
ATOM 1666 O O . ILE A 1 211 ? 8.498 1.294 10.738 1.00 85.12 211 ILE A O 1
ATOM 1670 N N . ASN A 1 212 ? 7.755 -0.781 11.184 1.00 78.88 212 ASN A N 1
ATOM 1671 C CA . ASN A 1 212 ? 9.018 -1.410 11.554 1.00 78.88 212 ASN A CA 1
ATOM 1672 C C . ASN A 1 212 ? 9.459 -2.423 10.488 1.00 78.88 212 ASN A C 1
ATOM 1674 O O . ASN A 1 212 ? 10.054 -3.437 10.829 1.00 78.88 212 ASN A O 1
ATOM 1678 N N . ALA A 1 213 ? 9.113 -2.196 9.217 1.00 80.31 213 ALA A N 1
ATOM 1679 C CA . ALA A 1 213 ? 9.574 -3.038 8.122 1.00 80.31 213 ALA A CA 1
ATOM 1680 C C . ALA A 1 213 ? 11.095 -3.248 8.177 1.00 80.31 213 ALA A C 1
ATOM 1682 O O . ALA A 1 213 ? 11.869 -2.306 8.354 1.00 80.31 213 ALA A O 1
ATOM 1683 N N . GLU A 1 214 ? 11.492 -4.503 8.000 1.00 77.25 214 GLU A N 1
ATOM 1684 C CA . GLU A 1 214 ? 12.879 -4.955 7.992 1.00 77.25 214 GLU A CA 1
ATOM 1685 C C . GLU A 1 214 ? 13.252 -5.409 6.574 1.00 77.25 214 GLU A C 1
ATOM 1687 O O . GLU A 1 214 ? 12.364 -5.775 5.792 1.00 77.25 214 GLU A O 1
ATOM 1692 N N . PRO A 1 215 ? 14.539 -5.368 6.202 1.00 75.56 215 PRO A N 1
ATOM 1693 C CA . PRO A 1 215 ? 15.000 -5.990 4.970 1.00 75.56 215 PRO A CA 1
ATOM 1694 C C . PRO A 1 215 ? 15.078 -7.511 5.155 1.00 75.56 215 PRO A C 1
ATOM 1696 O O . PRO A 1 215 ? 15.312 -7.994 6.264 1.00 75.56 215 PRO A O 1
ATOM 1699 N N . MET A 1 216 ? 14.903 -8.279 4.078 1.00 73.69 216 MET A N 1
ATOM 1700 C CA . MET A 1 216 ? 15.042 -9.739 4.150 1.00 73.69 216 MET A CA 1
ATOM 1701 C C . MET A 1 216 ? 16.482 -10.165 4.474 1.00 73.69 216 MET A C 1
ATOM 1703 O O . MET A 1 216 ? 16.706 -11.048 5.303 1.00 73.69 216 MET A O 1
ATOM 1707 N N . ASP A 1 217 ? 17.460 -9.521 3.838 1.00 70.06 217 ASP A N 1
ATOM 1708 C CA . ASP A 1 217 ? 18.876 -9.669 4.141 1.00 70.06 217 ASP A CA 1
ATOM 1709 C C . ASP A 1 217 ? 19.642 -8.346 3.913 1.00 70.06 217 ASP A C 1
ATOM 1711 O O . ASP A 1 217 ? 19.088 -7.298 3.567 1.00 70.06 217 ASP A O 1
ATOM 1715 N N . ASN A 1 218 ? 20.957 -8.371 4.144 1.00 63.34 218 ASN A N 1
ATOM 1716 C CA . ASN A 1 218 ? 21.812 -7.199 3.954 1.00 63.34 218 ASN A CA 1
ATOM 1717 C C . ASN A 1 218 ? 22.274 -7.000 2.504 1.00 63.34 218 ASN A C 1
ATOM 1719 O O . ASN A 1 218 ? 23.127 -6.135 2.271 1.00 63.34 218 ASN A O 1
ATOM 1723 N N . LYS A 1 219 ? 21.743 -7.741 1.526 1.00 65.81 219 LYS A N 1
ATOM 1724 C CA . LYS A 1 219 ? 22.071 -7.489 0.124 1.00 65.81 219 LYS A CA 1
ATOM 1725 C C . LYS A 1 219 ? 21.560 -6.122 -0.290 1.00 65.81 219 LYS A C 1
ATOM 1727 O O . LYS A 1 219 ? 20.568 -5.605 0.215 1.00 65.81 219 LYS A O 1
ATOM 1732 N N . ASN A 1 220 ? 22.337 -5.526 -1.177 1.00 65.06 220 ASN A N 1
ATOM 1733 C CA . ASN A 1 220 ? 22.021 -4.294 -1.867 1.00 65.06 220 ASN A CA 1
ATOM 1734 C C . ASN A 1 220 ? 22.149 -4.641 -3.343 1.00 65.06 220 ASN A C 1
ATOM 1736 O O . ASN A 1 220 ? 23.265 -4.859 -3.822 1.00 65.06 220 ASN A O 1
ATOM 1740 N N . GLY A 1 221 ? 21.025 -4.749 -4.027 1.00 66.69 221 GLY A N 1
ATOM 1741 C CA . GLY A 1 221 ? 20.959 -4.950 -5.463 1.00 66.69 221 GLY A CA 1
ATOM 1742 C C . GLY A 1 221 ? 19.744 -4.189 -5.946 1.00 66.69 221 GLY A C 1
ATOM 1743 O O . GLY A 1 221 ? 18.690 -4.327 -5.349 1.00 66.69 221 GLY A O 1
ATOM 1744 N N . ASN A 1 222 ? 19.915 -3.344 -6.959 1.00 79.81 222 ASN A N 1
ATOM 1745 C CA . ASN A 1 222 ? 18.777 -2.806 -7.688 1.00 79.81 222 ASN A CA 1
ATOM 1746 C C . ASN A 1 222 ? 18.484 -3.788 -8.825 1.00 79.81 222 ASN A C 1
ATOM 1748 O O . ASN A 1 222 ? 19.016 -3.641 -9.928 1.00 79.81 222 ASN A O 1
ATOM 1752 N N . GLU A 1 223 ? 17.753 -4.850 -8.506 1.00 82.31 223 GLU A N 1
ATOM 1753 C CA . GLU A 1 223 ? 17.348 -5.898 -9.444 1.00 82.31 223 GLU A CA 1
ATOM 1754 C C . GLU A 1 223 ? 16.028 -5.546 -10.137 1.00 82.31 223 GLU A C 1
ATOM 1756 O O . GLU A 1 223 ? 15.651 -6.197 -11.119 1.00 82.31 223 GLU A O 1
ATOM 1761 N N . ASP A 1 224 ? 15.344 -4.492 -9.669 1.00 82.44 224 ASP A N 1
ATOM 1762 C CA . ASP A 1 224 ? 14.179 -3.905 -10.315 1.00 82.44 224 ASP A CA 1
ATOM 1763 C C . ASP A 1 224 ? 13.103 -4.985 -10.583 1.00 82.44 224 ASP A C 1
ATOM 1765 O O . ASP A 1 224 ? 12.584 -5.157 -11.692 1.00 82.44 224 ASP A O 1
ATOM 1769 N N . GLY A 1 225 ? 12.804 -5.786 -9.557 1.00 87.31 225 GLY A N 1
ATOM 1770 C CA . GLY A 1 225 ? 11.777 -6.827 -9.584 1.00 87.31 225 GLY A CA 1
ATOM 1771 C C . GLY A 1 225 ? 10.362 -6.251 -9.458 1.00 87.31 225 GLY A C 1
ATOM 1772 O O . GLY A 1 225 ? 9.960 -5.350 -10.199 1.00 87.31 225 GLY A O 1
ATOM 1773 N N . ALA A 1 226 ? 9.567 -6.775 -8.526 1.00 90.56 226 ALA A N 1
ATOM 1774 C CA . ALA A 1 226 ? 8.367 -6.074 -8.067 1.00 90.56 226 ALA A CA 1
ATOM 1775 C C . ALA A 1 226 ? 8.763 -4.970 -7.074 1.00 90.56 226 ALA A C 1
ATOM 1777 O O . ALA A 1 226 ? 9.658 -5.157 -6.264 1.00 90.56 226 ALA A O 1
ATOM 1778 N N . VAL A 1 227 ? 8.113 -3.811 -7.104 1.00 91.00 227 VAL A N 1
ATOM 1779 C CA . VAL A 1 227 ? 8.612 -2.639 -6.363 1.00 91.00 227 VAL A CA 1
ATOM 1780 C C . VAL A 1 227 ? 7.553 -2.003 -5.472 1.00 91.00 227 VAL A C 1
ATOM 1782 O O . VAL A 1 227 ? 6.352 -2.067 -5.761 1.00 91.00 227 VAL A O 1
ATOM 1785 N N . PHE A 1 228 ? 8.014 -1.386 -4.383 1.00 91.56 228 PHE A N 1
ATOM 1786 C CA . PHE A 1 228 ? 7.188 -0.730 -3.372 1.00 91.56 228 PHE A CA 1
ATOM 1787 C C . PHE A 1 228 ? 7.587 0.736 -3.202 1.00 91.56 228 PHE A C 1
ATOM 1789 O O . PHE A 1 228 ? 8.623 1.047 -2.615 1.00 91.56 228 PHE A O 1
ATOM 1796 N N . TYR A 1 229 ? 6.721 1.636 -3.661 1.00 90.31 229 TYR A N 1
ATOM 1797 C CA . TYR A 1 229 ? 6.816 3.076 -3.443 1.00 90.31 229 TYR A CA 1
ATOM 1798 C C . TYR A 1 229 ? 5.729 3.534 -2.460 1.00 90.31 229 TYR A C 1
ATOM 1800 O O . TYR A 1 229 ? 4.584 3.076 -2.558 1.00 90.31 229 TYR A O 1
ATOM 1808 N N . PRO A 1 230 ? 6.022 4.475 -1.547 1.00 89.62 230 PRO A N 1
ATOM 1809 C CA . PRO A 1 230 ? 5.032 5.031 -0.636 1.00 89.62 230 PRO A CA 1
ATOM 1810 C C . PRO A 1 230 ? 3.969 5.829 -1.380 1.00 89.62 230 PRO A C 1
ATOM 1812 O O . PRO A 1 230 ? 4.219 6.412 -2.436 1.00 89.62 230 PRO A O 1
ATOM 1815 N N . LEU A 1 231 ? 2.781 5.916 -0.792 1.00 90.25 231 LEU A N 1
ATOM 1816 C CA . LEU A 1 231 ? 1.704 6.744 -1.314 1.00 90.25 231 LEU A CA 1
ATOM 1817 C C . LEU A 1 231 ? 1.603 8.084 -0.593 1.00 90.25 231 LEU A C 1
ATOM 1819 O O . LEU A 1 231 ? 1.826 8.176 0.611 1.00 90.25 231 LEU A O 1
ATOM 1823 N N . ARG A 1 232 ? 1.143 9.097 -1.324 1.00 90.81 232 ARG A N 1
ATOM 1824 C CA . ARG A 1 232 ? 0.664 10.383 -0.820 1.00 90.81 232 ARG A CA 1
ATOM 1825 C C . ARG A 1 232 ? -0.775 10.624 -1.223 1.00 90.81 232 ARG A C 1
ATOM 1827 O O . ARG A 1 232 ? -1.269 10.106 -2.217 1.00 90.81 232 ARG A O 1
ATOM 1834 N N . THR A 1 233 ? -1.455 11.456 -0.463 1.00 92.00 233 THR A N 1
ATOM 1835 C CA . THR A 1 233 ? -2.780 11.949 -0.835 1.00 92.00 233 THR A CA 1
ATOM 1836 C C . THR A 1 233 ? -2.680 13.059 -1.877 1.00 92.00 233 THR A C 1
ATOM 1838 O O . THR A 1 233 ? -1.758 13.876 -1.842 1.00 92.00 233 THR A O 1
ATOM 1841 N N . LYS A 1 234 ? -3.656 13.138 -2.783 1.00 93.81 234 LYS A N 1
ATOM 1842 C CA . LYS A 1 234 ? -3.804 14.271 -3.699 1.00 93.81 234 LYS A CA 1
ATOM 1843 C C . LYS A 1 234 ? -5.183 14.889 -3.575 1.00 93.81 234 LYS A C 1
ATOM 1845 O O . LYS A 1 234 ? -6.182 14.271 -3.934 1.00 93.81 234 LYS A O 1
ATOM 1850 N N . CYS A 1 235 ? -5.229 16.124 -3.085 1.00 92.94 235 CYS A N 1
ATOM 1851 C CA . CYS A 1 235 ? -6.481 16.862 -2.970 1.00 92.94 235 CYS A CA 1
ATOM 1852 C C . CYS A 1 235 ? -7.065 17.194 -4.346 1.00 92.94 235 CYS A C 1
ATOM 1854 O O . CYS A 1 235 ? -6.338 17.387 -5.323 1.00 92.94 235 CYS A O 1
ATOM 1856 N N . GLY A 1 236 ? -8.389 17.282 -4.404 1.00 89.50 236 GLY A N 1
ATOM 1857 C CA . GLY A 1 236 ? -9.155 17.427 -5.638 1.00 89.50 236 GLY A CA 1
ATOM 1858 C C . GLY A 1 236 ? -10.380 16.538 -5.528 1.00 89.50 236 GLY A C 1
ATOM 1859 O O . GLY A 1 236 ? -11.285 16.856 -4.762 1.00 89.50 236 GLY A O 1
ATOM 1860 N N . SER A 1 237 ? -10.361 15.389 -6.211 1.00 88.31 237 SER A N 1
ATOM 1861 C CA . SER A 1 237 ? -11.373 14.348 -5.993 1.00 88.31 237 SER A CA 1
ATOM 1862 C C . SER A 1 237 ? -11.282 13.734 -4.594 1.00 88.31 237 SER A C 1
ATOM 1864 O O . SER A 1 237 ? -12.284 13.266 -4.066 1.00 88.31 237 SER A O 1
ATOM 1866 N N . LEU A 1 238 ? -10.097 13.754 -3.965 1.00 91.69 238 LEU A N 1
ATOM 1867 C CA . LEU A 1 238 ? -9.973 13.487 -2.537 1.00 91.69 238 LEU A CA 1
ATOM 1868 C C . LEU A 1 238 ? -10.265 14.764 -1.747 1.00 91.69 238 LEU A C 1
ATOM 1870 O O . LEU A 1 238 ? -9.617 15.800 -1.939 1.00 91.69 238 LEU A O 1
ATOM 1874 N N . ARG A 1 239 ? -11.218 14.670 -0.824 1.00 90.12 239 ARG A N 1
ATOM 1875 C CA . ARG A 1 239 ? -11.641 15.794 0.006 1.00 90.12 239 ARG A CA 1
ATOM 1876 C C . ARG A 1 239 ? -10.599 16.148 1.069 1.00 90.12 239 ARG A C 1
ATOM 1878 O O . ARG A 1 239 ? -10.234 15.322 1.903 1.00 90.12 239 ARG A O 1
ATOM 1885 N N . CYS A 1 240 ? -10.193 17.413 1.088 1.00 92.62 240 CYS A N 1
ATOM 1886 C CA . CYS A 1 240 ? -9.251 17.963 2.058 1.00 92.62 240 CYS A CA 1
ATOM 1887 C C . CYS A 1 240 ? -9.824 19.252 2.669 1.00 92.62 240 CYS A C 1
ATOM 1889 O O . CYS A 1 240 ? -10.101 20.180 1.903 1.00 92.62 240 CYS A O 1
ATOM 1891 N N . PRO A 1 241 ? -9.998 19.366 4.003 1.00 91.25 241 PRO A N 1
ATOM 1892 C CA . PRO A 1 241 ? -9.857 18.338 5.052 1.00 91.25 241 PRO A CA 1
ATOM 1893 C C . PRO A 1 241 ? -10.901 17.200 4.943 1.00 91.25 241 PRO A C 1
ATOM 1895 O O . PRO A 1 241 ? -11.929 17.390 4.288 1.00 91.25 241 PRO A O 1
ATOM 1898 N N . PRO A 1 242 ? -10.683 16.036 5.597 1.00 92.62 242 PRO A N 1
ATOM 1899 C CA . PRO A 1 242 ? -9.706 15.787 6.670 1.00 92.62 242 PRO A CA 1
ATOM 1900 C C . PRO A 1 242 ? -8.329 15.313 6.189 1.00 92.62 242 PRO A C 1
ATOM 1902 O O . PRO A 1 242 ? -7.374 15.338 6.964 1.00 92.62 242 PRO A O 1
ATOM 1905 N N . TYR A 1 243 ? -8.207 14.907 4.925 1.00 93.38 243 TYR A N 1
ATOM 1906 C CA . TYR A 1 243 ? -6.910 14.611 4.329 1.00 93.38 243 TYR A CA 1
ATOM 1907 C C . TYR A 1 243 ? -6.092 15.891 4.169 1.00 93.38 243 TYR A C 1
ATOM 1909 O O . TYR A 1 243 ? -6.638 16.981 3.978 1.00 93.38 243 TYR A O 1
ATOM 1917 N N . THR A 1 244 ? -4.775 15.754 4.254 1.00 94.44 244 THR A N 1
ATOM 1918 C CA . THR A 1 244 ? -3.830 16.855 4.048 1.00 94.44 244 THR A CA 1
ATOM 1919 C C . THR A 1 244 ? -3.093 16.621 2.744 1.00 94.44 244 THR A C 1
ATOM 1921 O O . THR A 1 244 ? -2.471 15.579 2.617 1.00 94.44 244 THR A O 1
ATOM 1924 N N . ASN A 1 245 ? -3.136 17.571 1.804 1.00 93.25 245 ASN A N 1
ATOM 1925 C CA . ASN A 1 245 ? -2.503 17.415 0.491 1.00 93.25 245 ASN A CA 1
ATOM 1926 C C . ASN A 1 245 ? -1.045 16.956 0.602 1.00 93.25 245 ASN A C 1
ATOM 1928 O O . ASN A 1 245 ? -0.288 17.515 1.394 1.00 93.25 245 ASN A O 1
ATOM 1932 N N . GLU A 1 246 ? -0.660 15.992 -0.233 1.00 90.19 246 GLU A N 1
ATOM 1933 C CA . GLU A 1 246 ? 0.684 15.414 -0.298 1.00 90.19 246 GLU A CA 1
ATOM 1934 C C . GLU A 1 246 ? 1.137 14.715 1.008 1.00 90.19 246 GLU A C 1
ATOM 1936 O O . GLU A 1 246 ? 2.287 14.303 1.131 1.00 90.19 246 GLU A O 1
ATOM 1941 N N . ALA A 1 247 ? 0.264 14.514 1.999 1.00 90.06 247 ALA A N 1
ATOM 1942 C CA . ALA A 1 247 ? 0.623 13.729 3.180 1.00 90.06 247 ALA A CA 1
ATOM 1943 C C . ALA A 1 247 ? 0.790 12.249 2.823 1.00 90.06 247 ALA A C 1
ATOM 1945 O O . ALA A 1 247 ? -0.032 11.709 2.071 1.00 90.06 247 ALA A O 1
ATOM 1946 N N . ASP A 1 248 ? 1.804 11.596 3.401 1.00 89.94 248 ASP A N 1
ATOM 1947 C CA . ASP A 1 248 ? 1.990 10.152 3.267 1.00 89.94 248 ASP A CA 1
ATOM 1948 C C . ASP A 1 248 ? 0.748 9.402 3.779 1.00 89.94 248 ASP A C 1
ATOM 1950 O O . ASP A 1 248 ? 0.160 9.743 4.815 1.00 89.94 248 ASP A O 1
ATOM 1954 N N . VAL A 1 249 ? 0.336 8.373 3.041 1.00 92.00 249 VAL A N 1
ATOM 1955 C CA . VAL A 1 249 ? -0.845 7.574 3.371 1.00 92.00 249 VAL A CA 1
ATOM 1956 C C . VAL A 1 249 ? -0.438 6.473 4.341 1.00 92.00 249 VAL A C 1
ATOM 1958 O O . VAL A 1 249 ? 0.265 5.532 3.984 1.00 92.00 249 VAL A O 1
ATOM 1961 N N . LEU A 1 250 ? -0.901 6.589 5.580 1.00 93.94 250 LEU A N 1
ATOM 1962 C CA . LEU A 1 250 ? -0.715 5.564 6.605 1.00 93.94 250 LEU A CA 1
ATOM 1963 C C . LEU A 1 250 ? -1.668 4.386 6.377 1.00 93.94 250 LEU A C 1
ATOM 1965 O O . LEU A 1 250 ? -2.591 4.475 5.571 1.00 93.94 250 LEU A O 1
ATOM 1969 N N . CYS A 1 251 ? -1.477 3.276 7.073 1.00 95.12 251 CYS A N 1
ATOM 1970 C CA . CYS A 1 251 ? -2.389 2.138 7.021 1.00 95.12 251 CYS A CA 1
ATOM 1971 C C . CYS A 1 251 ? -2.304 1.287 8.288 1.00 95.12 251 CYS A C 1
ATOM 1973 O O . CYS A 1 251 ? -1.299 1.296 8.997 1.00 95.12 251 CYS A O 1
ATOM 1975 N N . VAL A 1 252 ? -3.362 0.528 8.560 1.00 95.31 252 VAL A N 1
ATOM 1976 C CA . VAL A 1 252 ? -3.412 -0.467 9.633 1.00 95.31 252 VAL A CA 1
ATOM 1977 C C . VAL A 1 252 ? -4.069 -1.735 9.113 1.00 95.31 252 VAL A C 1
ATOM 1979 O O . VAL A 1 252 ? -5.086 -1.674 8.419 1.00 95.31 252 VAL A O 1
ATOM 1982 N N . VAL A 1 253 ? -3.494 -2.885 9.446 1.00 93.25 253 VAL A N 1
ATOM 1983 C CA . VAL A 1 253 ? -4.101 -4.192 9.214 1.00 93.25 253 VAL A CA 1
ATOM 1984 C C . VAL A 1 253 ? -4.749 -4.665 10.502 1.00 93.25 253 VAL A C 1
ATOM 1986 O O . VAL A 1 253 ? -4.145 -4.701 11.575 1.00 93.25 253 VAL A O 1
ATOM 1989 N N . CYS A 1 254 ? -6.019 -5.009 10.376 1.00 90.94 254 CYS A N 1
ATOM 1990 C CA . CYS A 1 254 ? -6.905 -5.360 11.460 1.00 90.94 254 CYS A CA 1
ATOM 1991 C C . CYS A 1 254 ? -7.506 -6.739 11.215 1.00 90.94 254 CYS A C 1
ATOM 1993 O O . CYS A 1 254 ? -7.804 -7.101 10.077 1.00 90.94 254 CYS A O 1
ATOM 1995 N N . THR A 1 255 ? -7.782 -7.476 12.282 1.00 87.12 255 THR A N 1
ATOM 1996 C CA . THR A 1 255 ? -8.459 -8.772 12.201 1.00 87.12 255 THR A CA 1
ATOM 1997 C C . THR A 1 255 ? -9.663 -8.850 13.127 1.00 87.12 255 THR A C 1
ATOM 1999 O O . THR A 1 255 ? -9.812 -8.056 14.070 1.00 87.12 255 THR A O 1
ATOM 2002 N N . LYS A 1 256 ? -10.550 -9.809 12.848 1.00 79.19 256 LYS A N 1
ATOM 2003 C CA . LYS A 1 256 ? -11.684 -10.116 13.716 1.00 79.19 256 LYS A CA 1
ATOM 2004 C C . LYS A 1 256 ? -12.123 -11.569 13.671 1.00 79.19 256 LYS A C 1
ATOM 2006 O O . LYS A 1 256 ? -12.058 -12.171 12.572 1.00 79.19 256 LYS A O 1
#

Foldseek 3Di:
DDFDFDDDPDPDTWGKDFFAFWKFADPPFQEGAPDIAGAGLFFDFADFDDDLAGAMFFDADDDDPVDDDDPPVNVRGRPTHIDMDTDDDDDDDKDKFKAFWKFAFQADQDGAQEIDGHGPDDDDDDDDPDDDGDIDFEAECDPLPPPQVAEPHRRHQFTFMDMDMDGPGWPDKDKHKRYQDDDPRWAFPAKFFWWWRGRNTHYHHIDGAGSNTDGPDPDHDPPRGGYIDWHFYDPDNDDPVVHDHSTTMMMTMTTD

Organism: Mytilus edulis (NCBI:txid6550)

pLDDT: mean 79.35, std 15.03, range [32.84, 95.31]

InterPro domains:
  IPR051077 Calcium-dependent Lectin [PTHR24024] (99-256)

Sequence (256 aa):
MIKLNVSFYHHEKLECIILGQVGGSDYNTRGGGVNYLCLPNDPENGQHQSYNNIQVYGSEYRLSSSVKPSGWYEYMANMEVPCSVCSKTRRSTVLMIPGQVGGTQYNYRGGGVNYLCLPNDPENGQHQSYDNNQVYGSEYQLSSSMKSSGWSESMADKEVPCAVCYQKHRSTVLMIPGRKTCYKGWIPEYNGYLMSDHNTHFRRDFACVDINAEPMDNKNGNEDGAVFYPLRTKCGSLRCPPYTNEADVLCVVCTK

Radius of gyration: 19.82 Å; chains: 1; bounding box: 57×48×44 Å